Protein AF-A0A969QT88-F1 (afdb_monomer)

Sequence (183 aa):
MINSQFSQPLWLATYNLSPRRVTKFLLSIIALLVLFNLLERGIVHWLNAQNNGKLISVYFNFDEEGNLPSLYSSLALGFSSYLLAIIASLRKTVKGKYARQWKTLSLIFLYLAIDENCGIHELLIPVFKELINAKGLLYFPWVVPAFCLIVVFLIIYRKFILALPRQTKVMFLLSGTIYILVL

Solvent-accessible surface area (backbone atoms only — not comparable to full-atom values): 10341 Å² total; per-residue (Å²): 141,78,86,81,84,84,74,77,77,78,81,64,78,80,73,80,74,51,66,69,57,54,52,52,51,53,49,52,50,51,53,50,52,52,49,50,28,53,49,51,54,49,52,44,52,53,50,28,75,73,62,83,46,85,71,72,78,70,59,50,39,85,91,49,72,64,24,58,60,27,48,49,54,17,50,54,29,37,53,51,15,52,53,31,40,51,53,16,54,56,26,54,76,67,73,38,88,61,26,65,57,34,40,52,48,14,52,51,31,39,50,50,18,48,33,42,43,66,38,54,67,61,70,42,35,66,60,37,41,72,74,61,67,66,77,64,98,49,82,56,52,51,53,60,62,50,50,53,52,51,55,53,47,49,65,72,39,42,70,57,54,68,70,42,58,72,68,60,39,51,54,54,52,51,51,52,51,50,52,64,74,73,103

Radius of gyration: 21.6 Å; Cα contacts (8 Å, |Δi|>4): 112; chains: 1; bounding box: 47×39×82 Å

Foldseek 3Di:
DDDPPPDDPPPPVPPVPDPVVVVVVLVVVVVVLVVVLVVLVVVQVVVCVVPVDPDDSDANPPVDAQHPVLLSQLVVLLVVLVVLVVVLVVCVVVVHPPSVVSNVSSVVSNVVSCCSRPVPLVVCQVVQCVVVVDDPPCPGSSVVVVVVVVVVVCVVCVVVLVPDDPVVSCVVVVVVVVVVVSD

Mean predicted aligned error: 12.4 Å

Structure (mmCIF, N/CA/C/O backbone):
data_AF-A0A969QT88-F1
#
_entry.id   AF-A0A969QT88-F1
#
loop_
_atom_site.group_PDB
_atom_site.id
_atom_site.type_symbol
_atom_site.label_atom_id
_atom_site.label_alt_id
_atom_site.label_comp_id
_atom_site.label_asym_id
_atom_site.label_entity_id
_atom_site.label_seq_id
_atom_site.pdbx_PDB_ins_code
_atom_site.Cartn_x
_atom_site.Cartn_y
_atom_site.Cartn_z
_atom_site.occupancy
_atom_site.B_iso_or_equiv
_atom_site.auth_seq_id
_atom_site.auth_comp_id
_atom_site.auth_asym_id
_atom_site.auth_atom_id
_atom_site.pdbx_PDB_model_num
ATOM 1 N N . MET A 1 1 ? -10.246 -1.115 52.780 1.00 38.56 1 MET A N 1
ATOM 2 C CA . MET A 1 1 ? -9.049 -0.783 51.979 1.00 38.56 1 MET A CA 1
ATOM 3 C C . MET A 1 1 ? -8.982 -1.781 50.830 1.00 38.56 1 MET A C 1
ATOM 5 O O . MET A 1 1 ? -8.654 -2.932 51.072 1.00 38.56 1 MET A O 1
ATOM 9 N N . ILE A 1 2 ? -9.422 -1.401 49.627 1.00 37.22 2 ILE A N 1
ATOM 10 C CA . ILE A 1 2 ? -9.421 -2.275 48.440 1.00 37.22 2 ILE A CA 1
ATOM 11 C C . ILE A 1 2 ? -8.537 -1.592 47.398 1.00 37.22 2 ILE A C 1
ATOM 13 O O . ILE A 1 2 ? -8.836 -0.484 46.960 1.00 37.22 2 ILE A O 1
ATOM 17 N N . ASN A 1 3 ? -7.418 -2.240 47.076 1.00 36.28 3 ASN A N 1
ATOM 18 C CA . ASN A 1 3 ? -6.391 -1.764 46.155 1.00 36.28 3 ASN A CA 1
ATOM 19 C C . ASN A 1 3 ? -6.958 -1.529 44.746 1.00 36.28 3 ASN A C 1
ATOM 21 O O . ASN A 1 3 ? -7.308 -2.468 44.031 1.00 36.28 3 ASN A O 1
ATOM 25 N N . SER A 1 4 ? -6.981 -0.268 44.323 1.00 44.47 4 SER A N 1
ATOM 26 C CA . SER A 1 4 ? -7.290 0.183 42.965 1.00 44.47 4 SER A CA 1
ATOM 27 C C . SER A 1 4 ? -6.087 -0.014 42.029 1.00 44.47 4 SER A C 1
ATOM 29 O O . SER A 1 4 ? -5.437 0.944 41.618 1.00 44.47 4 SER A O 1
ATOM 31 N N . GLN A 1 5 ? -5.764 -1.264 41.690 1.00 44.38 5 GLN A N 1
ATOM 32 C CA . GLN A 1 5 ? -4.623 -1.610 40.821 1.00 44.38 5 GLN A CA 1
ATOM 33 C C . GLN A 1 5 ? -4.879 -1.471 39.302 1.00 44.38 5 GLN A C 1
ATOM 35 O O . GLN A 1 5 ? -4.046 -1.889 38.503 1.00 44.38 5 GLN A O 1
ATOM 40 N N . PHE A 1 6 ? -5.974 -0.844 38.862 1.00 46.88 6 PHE A N 1
ATOM 41 C CA . PHE A 1 6 ? -6.286 -0.688 37.431 1.00 46.88 6 PHE A CA 1
ATOM 42 C C . PHE A 1 6 ? -6.416 0.774 37.002 1.00 46.88 6 PHE A C 1
ATOM 44 O O . PHE A 1 6 ? -7.473 1.219 36.568 1.00 46.88 6 PHE A O 1
ATOM 51 N N . SER A 1 7 ? -5.323 1.524 37.082 1.00 42.44 7 SER A N 1
ATOM 52 C CA . SER A 1 7 ? -5.207 2.809 36.384 1.00 42.44 7 SER A CA 1
ATOM 53 C C . SER A 1 7 ? -3.744 3.150 36.130 1.00 42.44 7 SER A C 1
ATOM 55 O O . SER A 1 7 ? -3.273 4.215 36.509 1.00 42.44 7 SER A O 1
ATOM 57 N N . GLN A 1 8 ? -3.002 2.230 35.511 1.00 45.12 8 GLN A N 1
ATOM 58 C CA . GLN A 1 8 ? -1.756 2.615 34.855 1.00 45.12 8 GLN A CA 1
ATOM 59 C C . GLN A 1 8 ? -2.153 3.316 33.548 1.00 45.12 8 GLN A C 1
ATOM 61 O O . GLN A 1 8 ? -2.696 2.644 32.663 1.00 45.12 8 GLN A O 1
ATOM 66 N N . PRO A 1 9 ? -1.966 4.641 33.398 1.00 43.94 9 PRO A N 1
ATOM 67 C CA . PRO A 1 9 ? -2.075 5.253 32.086 1.00 43.94 9 PRO A CA 1
ATOM 68 C C . PRO A 1 9 ? -1.000 4.590 31.227 1.00 43.94 9 PRO A C 1
ATOM 70 O O . PRO A 1 9 ? 0.185 4.669 31.545 1.00 43.94 9 PRO A O 1
ATOM 73 N N . LEU A 1 10 ? -1.410 3.873 30.178 1.00 48.25 10 LEU A N 1
ATOM 74 C CA . LEU A 1 10 ? -0.481 3.392 29.164 1.00 48.25 10 LEU A CA 1
ATOM 75 C C . LEU A 1 10 ? 0.272 4.628 28.656 1.00 48.25 10 LEU A C 1
ATOM 77 O O . LEU A 1 10 ? -0.288 5.417 27.897 1.00 48.25 10 LEU A O 1
ATOM 81 N N . TRP A 1 11 ? 1.520 4.802 29.101 1.00 43.53 11 TRP A N 1
ATOM 82 C CA . TRP A 1 11 ? 2.501 5.748 28.569 1.00 43.53 11 TRP A CA 1
ATOM 83 C C . TRP A 1 11 ? 2.886 5.285 27.159 1.00 43.53 11 TRP A C 1
ATOM 85 O O . TRP A 1 11 ? 4.022 4.936 26.856 1.00 43.53 11 TRP A O 1
ATOM 95 N N . LEU A 1 12 ? 1.902 5.220 26.265 1.00 53.28 12 LEU A N 1
ATOM 96 C CA . LEU A 1 12 ? 2.185 5.267 24.850 1.00 53.28 12 LEU A CA 1
ATOM 97 C C . LEU A 1 12 ? 2.719 6.667 24.644 1.00 53.28 12 LEU A C 1
ATOM 99 O O . LEU A 1 12 ? 1.963 7.629 24.780 1.00 53.28 12 LEU A O 1
ATOM 103 N N . ALA A 1 13 ? 4.021 6.770 24.386 1.00 51.44 13 ALA A N 1
ATOM 104 C CA . ALA A 1 13 ? 4.606 7.982 23.852 1.00 51.44 13 ALA A CA 1
ATOM 105 C C . ALA A 1 13 ? 3.647 8.485 22.769 1.00 51.44 13 ALA A C 1
ATOM 107 O O . ALA A 1 13 ? 3.441 7.822 21.749 1.00 51.44 13 ALA A O 1
ATOM 108 N N . THR A 1 14 ? 2.954 9.590 23.049 1.00 53.34 14 THR A N 1
ATOM 109 C CA . THR A 1 14 ? 2.032 10.212 22.107 1.00 53.34 14 THR A CA 1
ATOM 110 C C . THR A 1 14 ? 2.895 10.823 21.024 1.00 53.34 14 THR A C 1
ATOM 112 O O . THR A 1 14 ? 3.198 12.014 21.041 1.00 53.34 14 THR A O 1
ATOM 115 N N . TYR A 1 15 ? 3.352 9.979 20.100 1.00 57.72 15 TYR A N 1
ATOM 116 C CA . TYR A 1 15 ? 3.967 10.412 18.867 1.00 57.72 15 TYR A CA 1
ATOM 117 C C . TYR A 1 15 ? 2.887 11.182 18.125 1.00 57.72 15 TYR A C 1
ATOM 119 O O . TYR A 1 15 ? 1.969 10.608 17.538 1.00 57.72 15 TYR A O 1
ATOM 127 N N . ASN A 1 16 ? 2.961 12.505 18.225 1.00 58.44 16 ASN A N 1
ATOM 128 C CA . ASN A 1 16 ? 2.043 13.419 17.572 1.00 58.44 16 ASN A CA 1
ATOM 129 C C . ASN A 1 16 ? 2.429 13.478 16.084 1.00 58.44 16 ASN A C 1
ATOM 131 O O . ASN A 1 16 ? 2.998 14.452 15.585 1.00 58.44 16 ASN A O 1
ATOM 135 N N . LEU A 1 17 ? 2.223 12.355 15.391 1.00 63.69 17 LEU A N 1
ATOM 136 C CA . LEU A 1 17 ? 2.490 12.206 13.971 1.00 63.69 17 LEU A CA 1
ATOM 137 C C . LEU A 1 17 ? 1.445 13.028 13.230 1.00 63.69 17 LEU A C 1
ATOM 139 O O . LEU A 1 17 ? 0.313 12.599 13.026 1.00 63.69 17 LEU A O 1
ATOM 143 N N . SER A 1 18 ? 1.825 14.244 12.844 1.00 74.88 18 SER A N 1
ATOM 144 C CA . SER A 1 18 ? 0.987 15.070 11.985 1.00 74.88 18 SER A CA 1
ATOM 145 C C . SER A 1 18 ? 0.811 14.354 10.641 1.00 74.88 18 SER A C 1
ATOM 147 O O . SER A 1 18 ? 1.812 14.178 9.9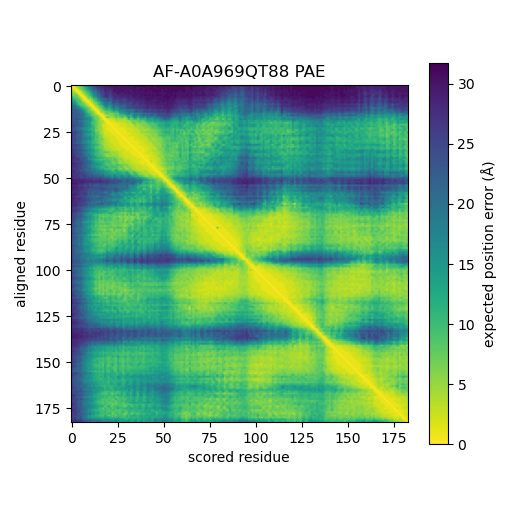35 1.00 74.88 18 SER A O 1
ATOM 149 N N . PRO A 1 19 ? -0.427 14.002 10.233 1.00 70.25 19 PRO A N 1
ATOM 150 C CA . PRO A 1 19 ? -0.672 13.335 8.955 1.00 70.25 19 PRO A CA 1
ATOM 151 C C . PRO A 1 19 ? -0.064 14.117 7.789 1.00 70.25 19 PRO A C 1
ATOM 153 O O . PRO A 1 19 ? 0.561 13.548 6.907 1.00 70.25 19 PRO A O 1
ATOM 156 N N . ARG A 1 20 ? -0.127 15.455 7.858 1.00 71.44 20 ARG A N 1
ATOM 157 C CA . ARG A 1 20 ? 0.442 16.355 6.846 1.00 71.44 20 ARG A CA 1
ATOM 158 C C . ARG A 1 20 ? 1.957 16.213 6.699 1.00 71.44 20 ARG A C 1
ATOM 160 O O . ARG A 1 20 ? 2.454 16.330 5.584 1.00 71.44 20 ARG A O 1
ATOM 167 N N . ARG A 1 21 ? 2.698 15.993 7.792 1.00 72.62 21 ARG A N 1
ATOM 168 C CA . ARG A 1 21 ? 4.161 15.816 7.731 1.00 72.62 21 ARG A CA 1
ATOM 169 C C . ARG A 1 21 ? 4.524 14.462 7.136 1.00 72.62 21 ARG A C 1
ATOM 171 O O . ARG A 1 21 ? 5.390 14.417 6.274 1.00 72.62 21 ARG A O 1
ATOM 178 N N . VAL A 1 22 ? 3.825 13.401 7.544 1.00 74.38 22 VAL A N 1
ATOM 179 C CA . VAL A 1 22 ? 4.036 12.048 7.004 1.00 74.38 22 VAL A CA 1
ATOM 180 C C . VAL A 1 22 ? 3.719 12.016 5.510 1.00 74.38 22 VAL A C 1
ATOM 182 O O . VAL A 1 22 ? 4.544 11.558 4.730 1.00 74.38 22 VAL A O 1
ATOM 185 N N . THR A 1 23 ? 2.589 12.588 5.082 1.00 74.75 23 THR A N 1
ATOM 186 C CA . THR A 1 23 ? 2.240 12.667 3.656 1.00 74.75 23 THR A CA 1
ATOM 187 C C . THR A 1 23 ? 3.251 13.493 2.863 1.00 74.75 23 THR A C 1
ATOM 189 O O . THR A 1 23 ? 3.652 13.062 1.792 1.00 74.75 23 THR A O 1
ATOM 192 N N . LYS A 1 24 ? 3.713 14.647 3.371 1.00 71.75 24 LYS A N 1
ATOM 193 C CA . LYS A 1 24 ? 4.751 15.442 2.686 1.00 71.75 24 LYS A CA 1
ATOM 194 C C . LYS A 1 24 ? 6.074 14.690 2.564 1.00 71.75 24 LYS A C 1
ATOM 196 O O . LYS A 1 24 ? 6.705 14.762 1.519 1.00 71.75 24 LYS A O 1
ATOM 201 N N . PHE A 1 25 ? 6.475 13.977 3.612 1.00 74.75 25 PHE A N 1
ATOM 202 C CA . PHE A 1 25 ? 7.677 13.152 3.596 1.00 74.75 25 PHE A CA 1
ATOM 203 C C . PHE A 1 25 ? 7.557 12.022 2.565 1.00 74.75 25 PHE A C 1
ATOM 205 O O . PHE A 1 25 ? 8.409 11.905 1.689 1.00 74.75 25 PHE A O 1
ATOM 212 N N . LEU A 1 26 ? 6.453 11.269 2.584 1.00 75.69 26 LEU A N 1
ATOM 213 C CA . LEU A 1 26 ? 6.186 10.228 1.590 1.00 75.69 26 LEU A CA 1
ATOM 214 C C . LEU A 1 26 ? 6.168 10.800 0.164 1.00 75.69 26 LEU A C 1
ATOM 216 O O . LEU A 1 26 ? 6.858 10.275 -0.701 1.00 75.69 26 LEU A O 1
ATOM 220 N N . LEU A 1 27 ? 5.480 11.924 -0.063 1.00 77.75 27 LEU A N 1
ATOM 221 C CA . LEU A 1 27 ? 5.452 12.602 -1.363 1.00 77.75 27 LEU A CA 1
ATOM 222 C C . LEU A 1 27 ? 6.834 13.087 -1.814 1.00 77.75 27 LEU A C 1
ATOM 224 O O . LEU A 1 27 ? 7.132 13.011 -3.001 1.00 77.75 27 LEU A O 1
ATOM 228 N N . SER A 1 28 ? 7.685 13.564 -0.900 1.00 76.19 28 SER A N 1
ATOM 229 C CA . SER A 1 28 ? 9.055 13.952 -1.255 1.00 76.19 28 SER A CA 1
ATOM 230 C C . SER A 1 28 ? 9.892 12.761 -1.710 1.00 76.19 28 SER A C 1
ATOM 232 O O . SER A 1 28 ? 10.663 12.895 -2.656 1.00 76.19 28 SER A O 1
ATOM 234 N N . ILE A 1 29 ? 9.693 11.588 -1.099 1.00 75.94 29 ILE A N 1
ATOM 235 C CA . ILE A 1 29 ? 10.362 10.360 -1.532 1.00 75.94 29 ILE A CA 1
ATOM 236 C C . ILE A 1 29 ? 9.838 9.929 -2.906 1.00 75.94 29 ILE A C 1
ATOM 238 O O . ILE A 1 29 ? 10.646 9.633 -3.777 1.00 75.94 29 ILE A O 1
ATOM 242 N N . ILE A 1 30 ? 8.519 9.973 -3.139 1.00 76.94 30 ILE A N 1
ATOM 243 C CA . ILE A 1 30 ? 7.932 9.678 -4.460 1.00 76.94 30 ILE A CA 1
ATOM 244 C C . ILE A 1 30 ? 8.511 10.611 -5.524 1.00 76.94 30 ILE A C 1
ATOM 246 O O . ILE A 1 30 ? 8.958 10.144 -6.565 1.00 76.94 30 ILE A O 1
ATOM 250 N N . ALA A 1 31 ? 8.555 11.919 -5.262 1.00 77.38 31 ALA A N 1
ATOM 251 C CA . ALA A 1 31 ? 9.120 12.888 -6.198 1.00 77.38 31 ALA A CA 1
ATOM 252 C C . ALA A 1 31 ? 10.592 12.584 -6.516 1.00 77.38 31 ALA A C 1
ATOM 254 O O . ALA A 1 31 ? 10.996 12.651 -7.675 1.00 77.38 31 ALA A O 1
ATOM 255 N N . LEU A 1 32 ? 11.381 12.204 -5.506 1.00 77.19 32 LEU A N 1
ATOM 256 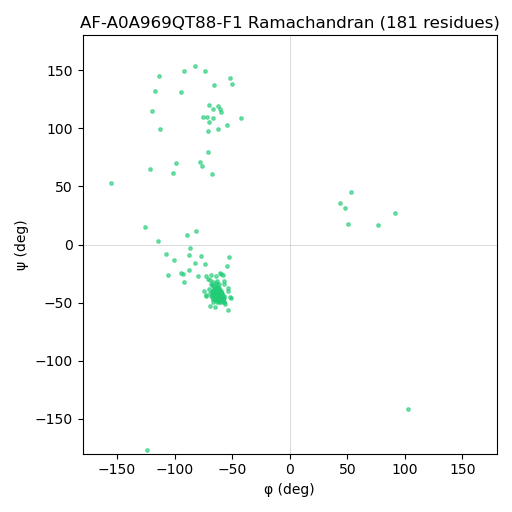C CA . LEU A 1 32 ? 12.777 11.817 -5.688 1.00 77.19 32 LEU A CA 1
ATOM 257 C C . LEU A 1 32 ? 12.915 10.533 -6.522 1.00 77.19 32 LEU A C 1
ATOM 259 O O . LEU A 1 32 ? 13.739 10.487 -7.431 1.00 77.19 32 LEU A O 1
ATOM 263 N N . LEU A 1 33 ? 12.097 9.513 -6.252 1.00 71.12 33 LEU A N 1
ATOM 264 C CA . LEU A 1 33 ? 12.093 8.256 -7.007 1.00 71.12 33 LEU A CA 1
ATOM 265 C C . LEU A 1 33 ? 11.686 8.467 -8.467 1.00 71.12 33 LEU A C 1
ATOM 267 O O . LEU A 1 33 ? 12.323 7.918 -9.361 1.00 71.12 33 LEU A O 1
ATOM 271 N N . VAL A 1 34 ? 10.678 9.308 -8.719 1.00 75.12 34 VAL A N 1
ATOM 272 C CA . VAL A 1 34 ? 10.266 9.686 -10.079 1.00 75.12 34 VAL A CA 1
ATOM 273 C C . VAL A 1 34 ? 11.399 10.415 -10.799 1.00 75.12 34 VAL A C 1
ATOM 275 O O . VAL A 1 34 ? 11.690 10.097 -11.949 1.00 75.12 34 VAL A O 1
ATOM 278 N N . LEU A 1 35 ? 12.089 11.346 -10.131 1.00 77.25 35 LEU A N 1
ATOM 279 C CA . LEU A 1 35 ? 13.256 12.016 -10.711 1.00 77.25 35 LEU A CA 1
ATOM 280 C C . LEU A 1 35 ? 14.365 11.017 -11.061 1.00 77.25 35 LEU A C 1
ATOM 282 O O . LEU A 1 35 ? 14.892 11.075 -12.168 1.00 77.25 35 LEU A O 1
ATOM 286 N N . PHE A 1 36 ? 14.693 10.083 -10.165 1.00 71.62 36 PHE A N 1
ATOM 287 C CA . PHE A 1 36 ? 15.705 9.063 -10.446 1.00 71.62 36 PHE A CA 1
ATOM 288 C C . PHE A 1 36 ? 15.305 8.126 -11.586 1.00 71.62 36 PHE A C 1
ATOM 290 O O . PHE A 1 36 ? 16.147 7.836 -12.431 1.00 71.62 36 PHE A O 1
ATOM 297 N N . ASN A 1 37 ? 14.039 7.716 -11.672 1.00 71.00 37 ASN A N 1
ATOM 298 C CA . ASN A 1 37 ? 13.550 6.935 -12.808 1.00 71.00 37 ASN A CA 1
ATOM 299 C C . ASN A 1 37 ? 13.681 7.700 -14.133 1.00 71.00 37 ASN A C 1
ATOM 301 O O . ASN A 1 37 ? 14.161 7.140 -15.116 1.00 71.00 37 ASN A O 1
ATOM 305 N N . LEU A 1 38 ? 13.296 8.980 -14.164 1.00 73.50 38 LEU A N 1
ATOM 306 C CA . LEU A 1 38 ? 13.419 9.808 -15.366 1.00 73.50 38 LEU A CA 1
ATOM 307 C C . LEU A 1 38 ? 14.886 10.005 -15.770 1.00 73.50 38 LEU A C 1
ATOM 309 O O . LEU A 1 38 ? 15.202 9.963 -16.959 1.00 73.50 38 LEU A O 1
ATOM 313 N N . LEU A 1 39 ? 15.781 10.181 -14.794 1.00 75.88 39 LEU A N 1
ATOM 314 C CA . LEU A 1 39 ? 17.220 10.282 -15.030 1.00 75.88 39 LEU A CA 1
ATOM 315 C C . LEU A 1 39 ? 17.801 8.965 -15.552 1.00 75.88 39 LEU A C 1
ATOM 317 O O . LEU A 1 39 ? 18.518 8.991 -16.549 1.00 75.88 39 LEU A O 1
ATOM 321 N N . GLU A 1 40 ? 17.476 7.823 -14.938 1.00 69.44 40 GLU A N 1
ATOM 322 C CA . GLU A 1 40 ? 17.941 6.513 -15.409 1.00 69.44 40 GLU A CA 1
ATOM 323 C C . GLU A 1 40 ? 17.427 6.240 -16.828 1.00 69.44 40 GLU A C 1
ATOM 325 O O . GLU A 1 40 ? 18.223 5.914 -17.709 1.00 69.44 40 GLU A O 1
ATOM 330 N N . ARG A 1 41 ? 16.130 6.466 -17.096 1.00 69.62 41 ARG A N 1
ATOM 331 C CA . ARG A 1 41 ? 15.549 6.321 -18.443 1.00 69.62 41 ARG A CA 1
ATOM 332 C C . ARG A 1 41 ? 16.221 7.251 -19.454 1.00 69.62 41 ARG A C 1
ATOM 334 O O . ARG A 1 41 ? 16.523 6.814 -20.563 1.00 69.62 41 ARG A O 1
ATOM 341 N N . GLY A 1 42 ? 16.505 8.498 -19.077 1.00 70.44 42 GLY A N 1
ATOM 342 C CA . GLY A 1 42 ? 17.210 9.458 -19.928 1.00 70.44 42 GLY A CA 1
ATOM 343 C C . GLY A 1 42 ? 18.647 9.035 -20.250 1.00 70.44 42 GLY A C 1
ATOM 344 O O . GLY A 1 42 ? 19.055 9.075 -21.411 1.00 70.44 42 GLY A O 1
ATOM 345 N N . ILE A 1 43 ? 19.395 8.575 -19.244 1.00 72.06 43 ILE A N 1
ATOM 346 C CA . ILE A 1 43 ? 20.782 8.108 -19.390 1.00 72.06 43 ILE A CA 1
ATOM 347 C C . ILE A 1 43 ? 20.838 6.832 -20.234 1.00 72.06 43 ILE A C 1
ATOM 349 O O . ILE A 1 43 ? 21.633 6.755 -21.168 1.00 72.06 43 ILE A O 1
ATOM 353 N N . VAL A 1 44 ? 19.977 5.850 -19.954 1.00 69.00 44 VAL A N 1
ATOM 354 C CA . VAL A 1 44 ? 19.907 4.591 -20.712 1.00 69.00 44 VAL A CA 1
ATOM 355 C C . VAL A 1 44 ? 19.514 4.852 -22.166 1.00 69.00 44 VAL A C 1
ATOM 357 O O . VAL A 1 44 ? 20.114 4.273 -23.070 1.00 69.00 44 VAL A O 1
ATOM 360 N N . HIS A 1 45 ? 18.564 5.758 -22.419 1.00 71.12 45 HIS A N 1
ATOM 361 C CA . HIS A 1 45 ? 18.188 6.140 -23.780 1.00 71.12 45 HIS A CA 1
ATOM 362 C C . HIS A 1 45 ? 19.354 6.794 -24.536 1.00 71.12 45 HIS A C 1
ATOM 364 O O . HIS A 1 45 ? 19.636 6.417 -25.673 1.00 71.12 45 HIS A O 1
ATOM 370 N N . TRP A 1 46 ? 20.067 7.722 -23.892 1.00 71.69 46 TRP A N 1
ATOM 371 C CA . TRP A 1 46 ? 21.221 8.398 -24.486 1.00 71.69 46 TRP A CA 1
ATOM 372 C C . TRP A 1 46 ? 22.388 7.435 -24.764 1.00 71.69 46 TRP A C 1
ATOM 374 O O . TRP A 1 46 ? 22.956 7.455 -25.856 1.00 71.69 46 TRP A O 1
ATOM 384 N N . LEU A 1 47 ? 22.699 6.533 -23.827 1.00 67.94 47 LEU A N 1
ATOM 385 C CA . LEU A 1 47 ? 23.747 5.519 -23.991 1.00 67.94 47 LEU A CA 1
ATOM 386 C C . LEU A 1 47 ? 23.395 4.484 -25.071 1.00 67.94 47 LEU A C 1
ATOM 388 O O . LEU A 1 47 ? 24.259 4.120 -25.869 1.00 67.94 47 LEU A O 1
ATOM 392 N N . ASN A 1 48 ? 22.138 4.035 -25.146 1.00 66.88 48 ASN A N 1
ATOM 393 C CA . ASN A 1 48 ? 21.694 3.104 -26.189 1.00 66.88 48 ASN A CA 1
ATOM 394 C C . ASN A 1 48 ? 21.718 3.750 -27.582 1.00 66.88 48 ASN A C 1
ATOM 396 O O . ASN A 1 48 ? 22.092 3.085 -28.548 1.00 66.88 48 ASN A O 1
ATOM 400 N N . ALA A 1 49 ? 21.393 5.045 -27.685 1.00 68.38 49 ALA A N 1
ATOM 401 C CA . ALA A 1 49 ? 21.516 5.801 -28.931 1.00 68.38 49 ALA A CA 1
ATOM 402 C C . ALA A 1 49 ? 22.976 5.935 -29.405 1.00 68.38 49 ALA A C 1
ATOM 404 O O . ALA A 1 49 ? 23.219 6.059 -30.604 1.00 68.38 49 ALA A O 1
ATOM 405 N N . GLN A 1 50 ? 23.942 5.898 -28.482 1.00 68.31 50 GLN A N 1
ATOM 406 C CA . GLN A 1 50 ? 25.360 6.070 -28.793 1.00 68.31 50 GLN A CA 1
ATOM 407 C C . GLN A 1 50 ? 26.094 4.745 -29.072 1.00 68.31 50 GLN A C 1
ATOM 409 O O . GLN A 1 50 ? 27.010 4.731 -29.889 1.00 68.31 50 GLN A O 1
ATOM 414 N N . ASN A 1 51 ? 25.702 3.637 -28.429 1.00 61.09 51 ASN A N 1
ATOM 415 C CA . ASN A 1 51 ? 26.493 2.395 -28.420 1.00 61.09 51 ASN A CA 1
ATOM 416 C C . ASN A 1 51 ? 25.860 1.183 -29.127 1.00 61.09 51 ASN A C 1
ATOM 418 O O . ASN A 1 51 ? 26.438 0.099 -29.059 1.00 61.09 51 ASN A O 1
ATOM 422 N N . ASN A 1 52 ? 24.681 1.298 -29.760 1.00 57.78 52 ASN A N 1
ATOM 423 C CA . ASN A 1 52 ? 23.924 0.144 -30.296 1.00 57.78 52 ASN A CA 1
ATOM 424 C C . ASN A 1 52 ? 23.727 -1.003 -29.270 1.00 57.78 52 ASN A C 1
ATOM 426 O O . ASN A 1 52 ? 23.425 -2.144 -29.628 1.00 57.78 52 ASN A O 1
ATOM 430 N N . GLY A 1 53 ? 23.916 -0.713 -27.981 1.00 56.19 53 GLY A N 1
ATOM 431 C CA . GLY A 1 53 ? 23.742 -1.652 -26.887 1.00 56.19 53 GLY A CA 1
ATOM 432 C C . GLY A 1 53 ? 22.274 -1.741 -26.493 1.00 56.19 53 GLY A C 1
ATOM 433 O O . GLY A 1 53 ? 21.511 -0.796 -26.669 1.00 56.19 53 GLY A O 1
ATOM 434 N N . LYS A 1 54 ? 21.873 -2.885 -25.939 1.00 56.88 54 LYS A N 1
ATOM 435 C CA . LYS A 1 54 ? 20.626 -3.019 -25.178 1.00 56.88 54 LYS A CA 1
ATOM 436 C C . LYS A 1 54 ? 20.963 -2.932 -23.692 1.00 56.88 54 LYS A C 1
ATOM 438 O O . LYS A 1 54 ? 20.930 -3.946 -22.999 1.00 56.88 54 LYS A O 1
ATOM 443 N N . LEU A 1 55 ? 21.342 -1.751 -23.201 1.00 57.53 55 LEU A N 1
ATOM 444 C CA . LEU A 1 55 ? 21.312 -1.523 -21.757 1.00 57.53 55 LEU A CA 1
ATOM 445 C C . LEU A 1 55 ? 19.843 -1.464 -21.345 1.00 57.53 55 LEU A C 1
ATOM 447 O O . LEU A 1 55 ? 19.075 -0.654 -21.867 1.00 57.53 55 LEU A O 1
ATOM 451 N N . ILE A 1 56 ? 19.455 -2.373 -20.460 1.00 58.59 56 ILE A N 1
ATOM 452 C CA . ILE A 1 56 ? 18.120 -2.436 -19.872 1.00 58.59 56 ILE A CA 1
ATOM 453 C C . ILE A 1 56 ? 18.204 -1.676 -18.544 1.00 58.59 56 ILE A C 1
ATOM 455 O O . ILE A 1 56 ? 19.148 -1.871 -17.779 1.00 58.59 56 ILE A O 1
ATOM 459 N N . SER A 1 57 ? 17.265 -0.760 -18.302 1.00 57.41 57 SER A N 1
ATOM 460 C CA . SER A 1 57 ? 17.088 -0.118 -16.992 1.00 57.41 57 SER A CA 1
ATOM 461 C C . SER A 1 57 ? 16.505 -1.177 -16.061 1.00 57.41 57 SER A C 1
ATOM 463 O O . SER A 1 57 ? 15.385 -1.622 -16.276 1.00 57.41 57 SER A O 1
ATOM 465 N N . VAL A 1 58 ? 17.304 -1.635 -15.097 1.00 56.53 58 VAL A N 1
ATOM 466 C CA . VAL A 1 58 ? 16.931 -2.715 -14.162 1.00 56.53 58 VAL A CA 1
ATOM 467 C C . VAL A 1 58 ? 16.619 -2.149 -12.770 1.00 56.53 58 VAL A C 1
ATOM 469 O O . VAL A 1 58 ? 15.838 -2.727 -12.024 1.00 56.53 58 VAL A O 1
ATOM 472 N N . TYR A 1 59 ? 17.189 -0.997 -12.393 1.00 55.09 59 TYR A N 1
ATOM 473 C CA . TYR A 1 59 ? 17.155 -0.540 -10.998 1.00 55.09 59 TYR A CA 1
ATOM 474 C C . TYR A 1 59 ? 16.009 0.423 -10.662 1.00 55.09 59 TYR A C 1
ATOM 476 O O . TYR A 1 59 ? 15.608 0.483 -9.495 1.00 55.09 59 TYR A O 1
ATOM 484 N N . PHE A 1 60 ? 15.459 1.157 -11.636 1.00 55.41 60 PHE A N 1
ATOM 485 C CA . PHE A 1 60 ? 14.311 2.046 -11.413 1.00 55.41 60 PHE A CA 1
ATOM 486 C C . PHE A 1 60 ? 13.125 1.785 -12.341 1.00 55.41 60 PHE A C 1
ATOM 488 O O . PHE A 1 60 ? 12.251 2.645 -12.426 1.00 55.41 60 PHE A O 1
ATOM 495 N N . ASN A 1 61 ? 13.045 0.659 -13.048 1.00 57.69 61 ASN A N 1
ATOM 496 C CA . ASN A 1 61 ? 11.951 0.445 -13.992 1.00 57.69 61 ASN A CA 1
ATOM 497 C C . ASN A 1 61 ? 10.598 0.229 -13.288 1.00 57.69 61 ASN A C 1
ATOM 499 O O . ASN A 1 61 ? 10.332 -0.849 -12.791 1.00 57.69 61 ASN A O 1
ATOM 503 N N . PHE A 1 62 ? 9.703 1.218 -13.300 1.00 56.56 62 PHE A N 1
ATOM 504 C CA . PHE A 1 62 ? 8.366 1.098 -12.691 1.00 56.56 62 PHE A CA 1
ATOM 505 C C . PHE A 1 62 ? 7.532 -0.096 -13.191 1.00 56.56 62 PHE A C 1
ATOM 507 O O . PHE A 1 62 ? 6.581 -0.465 -12.516 1.00 56.56 62 PHE A O 1
ATOM 514 N N . ASP A 1 63 ? 7.882 -0.668 -14.345 1.00 57.09 63 ASP A N 1
ATOM 515 C CA . ASP A 1 63 ? 7.190 -1.808 -14.950 1.00 57.09 63 ASP A CA 1
ATOM 516 C C . ASP A 1 63 ? 7.709 -3.181 -14.459 1.00 57.09 63 ASP A C 1
ATOM 518 O O . ASP A 1 63 ? 7.120 -4.199 -14.805 1.00 57.09 63 ASP A O 1
ATOM 522 N N . GLU A 1 64 ? 8.815 -3.231 -13.703 1.00 56.12 64 GLU A N 1
ATOM 523 C CA . GLU A 1 64 ? 9.373 -4.470 -13.133 1.00 56.12 64 GLU A CA 1
ATOM 524 C C . GLU A 1 64 ? 9.283 -4.467 -11.603 1.00 56.12 64 GLU A C 1
ATOM 526 O O . GLU A 1 64 ? 9.471 -3.435 -10.954 1.00 56.12 64 GLU A O 1
ATOM 531 N N . GLU A 1 65 ? 9.056 -5.639 -11.019 1.00 62.84 65 GLU A N 1
ATOM 532 C CA . GLU A 1 65 ? 9.045 -5.842 -9.573 1.00 62.84 65 GLU A CA 1
ATOM 533 C C . GLU A 1 65 ? 10.432 -6.242 -9.046 1.00 62.84 65 GLU A C 1
ATOM 535 O O . GLU A 1 65 ? 11.235 -6.877 -9.729 1.00 62.84 65 GLU A O 1
ATOM 540 N N . GLY A 1 66 ? 10.739 -5.857 -7.804 1.00 59.47 66 GLY A N 1
ATOM 541 C CA . GLY A 1 66 ? 12.032 -6.138 -7.165 1.00 59.47 66 GLY A CA 1
ATOM 542 C C . GLY A 1 66 ? 13.085 -5.039 -7.349 1.00 59.47 66 GLY A C 1
ATOM 543 O O . GLY A 1 66 ? 14.286 -5.308 -7.295 1.00 59.47 66 GLY A O 1
ATOM 544 N N . ASN A 1 67 ? 12.651 -3.793 -7.535 1.00 69.25 67 ASN A N 1
ATOM 545 C CA . ASN A 1 67 ? 13.517 -2.631 -7.715 1.00 69.25 67 ASN A CA 1
ATOM 546 C C . ASN A 1 67 ? 13.223 -1.516 -6.694 1.00 69.25 67 ASN A C 1
ATOM 548 O O . ASN A 1 67 ? 12.432 -1.682 -5.765 1.00 69.25 67 ASN A O 1
ATOM 552 N N . LEU A 1 68 ? 13.909 -0.373 -6.803 1.00 65.88 68 LEU A N 1
ATOM 553 C CA . LEU A 1 68 ? 13.780 0.706 -5.813 1.00 65.88 68 LEU A CA 1
ATOM 554 C C . LEU A 1 68 ? 12.348 1.279 -5.697 1.00 65.88 68 LEU A C 1
ATOM 556 O O . LEU A 1 68 ? 11.911 1.517 -4.565 1.00 65.88 68 LEU A O 1
ATOM 560 N N . PRO A 1 69 ? 11.602 1.492 -6.802 1.00 68.12 69 PRO A N 1
ATOM 561 C CA . PRO A 1 69 ? 10.176 1.820 -6.751 1.00 68.12 69 PRO A CA 1
ATOM 562 C C . PRO A 1 69 ? 9.310 0.802 -5.994 1.00 68.12 69 PRO A C 1
ATOM 564 O O . PRO A 1 69 ? 8.586 1.205 -5.078 1.00 68.12 69 PRO A O 1
ATOM 567 N N . SER A 1 70 ? 9.410 -0.494 -6.307 1.00 71.69 70 SER A N 1
ATOM 568 C CA . SER A 1 70 ? 8.589 -1.522 -5.647 1.00 71.69 70 SER A CA 1
ATOM 569 C C . SER A 1 70 ? 8.962 -1.683 -4.164 1.00 71.69 70 SER A C 1
ATOM 571 O O . SER A 1 70 ? 8.091 -1.823 -3.300 1.00 71.69 70 SER A O 1
ATOM 573 N N . LEU A 1 71 ? 10.247 -1.521 -3.819 1.00 72.88 71 LEU A N 1
ATOM 574 C CA . LEU A 1 71 ? 10.717 -1.483 -2.430 1.00 72.88 71 LEU A CA 1
ATOM 575 C C . LEU A 1 71 ? 10.085 -0.320 -1.651 1.00 72.88 71 LEU A C 1
ATOM 577 O O . LEU A 1 71 ? 9.697 -0.479 -0.491 1.00 72.88 71 LEU A O 1
ATOM 581 N N . TYR A 1 72 ? 9.958 0.856 -2.268 1.00 76.69 72 TYR A N 1
ATOM 582 C CA . TYR A 1 72 ? 9.292 1.992 -1.636 1.00 76.69 72 TYR A CA 1
ATOM 583 C C . TYR A 1 72 ? 7.805 1.721 -1.389 1.00 76.69 72 TYR A C 1
ATOM 585 O O . TYR A 1 72 ? 7.325 1.953 -0.273 1.00 76.69 72 TYR A O 1
ATOM 593 N N . SER A 1 73 ? 7.088 1.212 -2.395 1.00 77.62 73 SER A N 1
ATOM 594 C CA . SER A 1 73 ? 5.677 0.824 -2.267 1.00 77.62 73 SER A CA 1
ATOM 595 C C . SER A 1 73 ? 5.491 -0.212 -1.155 1.00 77.62 73 SER A C 1
ATOM 597 O O . SER A 1 73 ? 4.654 -0.021 -0.265 1.00 77.62 73 SER A O 1
ATOM 599 N N . SER A 1 74 ? 6.348 -1.236 -1.116 1.00 79.69 74 SER A N 1
ATOM 600 C CA . SER A 1 74 ? 6.373 -2.255 -0.065 1.00 79.69 74 SER A CA 1
ATOM 601 C C . SER A 1 74 ? 6.589 -1.647 1.327 1.00 79.69 74 SER A C 1
ATOM 603 O O . SER A 1 74 ? 5.819 -1.913 2.254 1.00 79.69 74 SER A O 1
ATOM 605 N N . LEU A 1 75 ? 7.569 -0.751 1.489 1.00 78.69 75 LEU A N 1
ATOM 606 C CA . LEU A 1 75 ? 7.825 -0.073 2.764 1.00 78.69 75 LEU A CA 1
ATOM 607 C C . LEU A 1 75 ? 6.657 0.827 3.193 1.00 78.69 75 LEU A C 1
ATOM 609 O O . LEU A 1 75 ? 6.318 0.872 4.380 1.00 78.69 75 LEU A O 1
ATOM 613 N N . ALA A 1 76 ? 6.008 1.521 2.256 1.00 81.69 76 ALA A N 1
ATOM 614 C CA . ALA A 1 76 ? 4.840 2.353 2.538 1.00 81.69 76 ALA A CA 1
ATOM 615 C C . ALA A 1 76 ? 3.629 1.511 2.985 1.00 81.69 76 ALA A C 1
ATOM 617 O O . ALA A 1 76 ? 2.936 1.868 3.952 1.00 81.69 76 ALA A O 1
ATOM 618 N N . LEU A 1 77 ? 3.399 0.366 2.336 1.00 82.56 77 LEU A N 1
ATOM 619 C CA . LEU A 1 77 ? 2.379 -0.611 2.724 1.00 82.56 77 LEU A CA 1
ATOM 620 C C . LEU A 1 77 ? 2.701 -1.251 4.083 1.00 82.56 77 LEU A C 1
ATOM 622 O O . LEU A 1 77 ? 1.820 -1.333 4.943 1.00 82.56 77 LEU A O 1
ATOM 626 N N . GLY A 1 78 ? 3.963 -1.606 4.331 1.00 79.75 78 GLY A N 1
ATOM 627 C CA . GLY A 1 78 ? 4.444 -2.136 5.608 1.00 79.75 78 GLY A CA 1
ATOM 628 C C . GLY A 1 78 ? 4.281 -1.138 6.757 1.00 79.75 78 GLY A C 1
ATOM 629 O O . GLY A 1 78 ? 3.769 -1.487 7.825 1.00 79.75 78 GLY A O 1
ATOM 630 N N . PHE A 1 79 ? 4.610 0.136 6.532 1.00 79.81 79 PHE A N 1
ATOM 631 C CA . PHE A 1 79 ? 4.379 1.200 7.511 1.00 79.81 79 PHE A CA 1
ATOM 632 C C . PHE A 1 79 ? 2.882 1.400 7.792 1.00 79.81 79 PHE A C 1
ATOM 634 O O . PHE A 1 79 ? 2.468 1.531 8.948 1.00 79.81 79 PHE A O 1
ATOM 641 N N . SER A 1 80 ? 2.047 1.348 6.752 1.00 82.88 80 SER A N 1
ATOM 642 C CA . SER 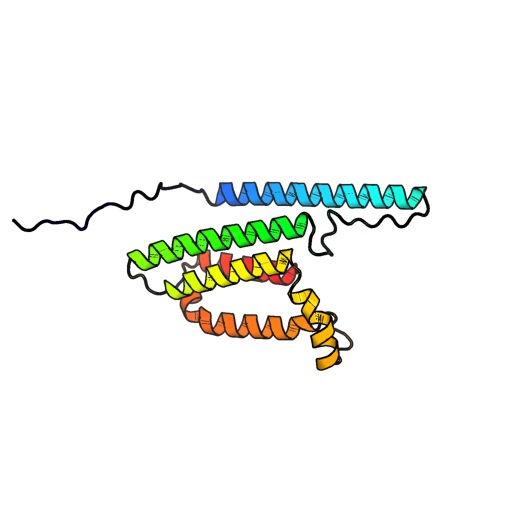A 1 80 ? 0.588 1.390 6.897 1.00 82.88 80 SER A CA 1
ATOM 643 C C . SER A 1 80 ? 0.068 0.194 7.703 1.00 82.88 80 SER A C 1
ATOM 645 O O . SER A 1 80 ? -0.748 0.372 8.612 1.00 82.88 80 SER A O 1
ATOM 647 N N . SER A 1 81 ? 0.586 -1.013 7.450 1.00 83.12 81 SER A N 1
ATOM 648 C CA . SER A 1 81 ? 0.278 -2.217 8.229 1.00 83.12 81 SER A CA 1
ATOM 649 C C . SER A 1 81 ? 0.647 -2.058 9.706 1.00 83.12 81 SER A C 1
ATOM 651 O O . SER A 1 81 ? -0.158 -2.398 10.581 1.00 83.12 81 SER A O 1
ATOM 653 N N . TYR A 1 82 ? 1.820 -1.493 9.994 1.00 79.69 82 TYR A N 1
ATOM 654 C CA . TYR A 1 82 ? 2.279 -1.228 11.355 1.00 79.69 82 TYR A CA 1
ATOM 655 C C . TYR A 1 82 ? 1.356 -0.247 12.092 1.00 79.69 82 TYR A C 1
ATOM 657 O O . TYR A 1 82 ? 0.919 -0.519 13.215 1.00 79.69 82 TYR A O 1
ATOM 665 N N . LEU A 1 83 ? 0.966 0.856 11.445 1.00 80.75 83 LEU A N 1
ATOM 666 C CA . LEU A 1 83 ? 0.001 1.802 12.015 1.00 80.75 83 LEU A CA 1
ATOM 667 C C . LEU A 1 83 ? -1.353 1.135 12.294 1.00 80.75 83 LEU A C 1
ATOM 669 O O . LEU A 1 83 ? -1.930 1.321 13.368 1.00 80.75 83 LEU A O 1
ATOM 673 N N . LEU A 1 84 ? -1.848 0.312 11.366 1.00 82.50 84 LEU A N 1
ATOM 674 C CA . LEU A 1 84 ? -3.084 -0.452 11.555 1.00 82.50 84 LEU A CA 1
ATOM 675 C C . LEU A 1 84 ? -2.978 -1.441 12.728 1.00 82.50 84 LEU A C 1
ATOM 677 O O . LEU A 1 84 ? -3.944 -1.588 13.481 1.00 82.50 84 LEU A O 1
ATOM 681 N N . ALA A 1 85 ? -1.818 -2.072 12.932 1.00 79.94 85 ALA A N 1
ATOM 682 C CA . ALA A 1 85 ? -1.564 -2.966 14.063 1.00 79.94 85 ALA A CA 1
ATOM 683 C C . ALA A 1 85 ? -1.591 -2.222 15.409 1.00 79.94 85 ALA A C 1
ATOM 685 O O . ALA A 1 85 ? -2.172 -2.720 16.383 1.00 79.94 85 ALA A O 1
ATOM 686 N N . ILE A 1 86 ? -1.031 -1.007 15.464 1.00 79.12 86 ILE A N 1
ATOM 687 C CA . ILE A 1 86 ? -1.124 -0.134 16.644 1.00 79.12 86 ILE A CA 1
ATOM 688 C C . ILE A 1 86 ? -2.590 0.212 16.924 1.00 79.12 86 ILE A C 1
ATOM 690 O O . ILE A 1 86 ? -3.061 0.029 18.050 1.00 79.12 86 ILE A O 1
ATOM 694 N N . ILE A 1 87 ? -3.347 0.640 15.905 1.00 78.31 87 ILE A N 1
ATOM 695 C CA . ILE A 1 87 ? -4.776 0.968 16.050 1.00 78.31 87 ILE A CA 1
ATOM 696 C C . ILE A 1 87 ? -5.570 -0.256 16.529 1.00 78.31 87 ILE A C 1
ATOM 698 O O . ILE A 1 87 ? -6.421 -0.132 17.414 1.00 78.31 87 ILE A O 1
ATOM 702 N N . ALA A 1 88 ? -5.286 -1.446 15.992 1.00 78.19 88 ALA A N 1
ATOM 703 C CA . ALA A 1 88 ? -5.923 -2.691 16.413 1.00 78.19 88 ALA A CA 1
ATOM 704 C C . ALA A 1 88 ? -5.642 -3.006 17.891 1.00 78.19 88 ALA A C 1
ATOM 706 O O . ALA A 1 88 ? -6.557 -3.381 18.631 1.00 78.19 88 ALA A O 1
ATOM 707 N N . SER A 1 89 ? -4.396 -2.810 18.328 1.00 74.81 89 SER A N 1
ATOM 708 C CA . SER A 1 89 ? -3.959 -3.046 19.709 1.00 74.81 89 SER A CA 1
ATOM 709 C C . SER A 1 89 ? -4.625 -2.070 20.682 1.00 74.81 89 SER A C 1
ATOM 711 O O . SER A 1 89 ? -5.162 -2.491 21.706 1.00 74.81 89 SER A O 1
ATOM 713 N N . LEU A 1 90 ? -4.718 -0.793 20.303 1.00 75.25 90 LEU A N 1
ATOM 714 C CA . LEU A 1 90 ? -5.443 0.244 21.044 1.00 75.25 90 LEU A CA 1
ATOM 715 C C . LEU A 1 90 ? -6.954 -0.009 21.108 1.00 75.25 90 LEU A C 1
ATOM 717 O O . LEU A 1 90 ? -7.600 0.195 22.132 1.00 75.25 90 LEU A O 1
ATOM 721 N N . ARG A 1 91 ? -7.567 -0.477 20.018 1.00 72.81 91 ARG A N 1
ATOM 722 C CA . ARG A 1 91 ? -9.003 -0.798 20.012 1.00 72.81 91 ARG A CA 1
ATOM 723 C C . ARG A 1 91 ? -9.319 -2.045 20.834 1.00 72.81 91 ARG A C 1
ATOM 725 O O . ARG A 1 91 ? -10.415 -2.125 21.393 1.00 72.81 91 ARG A O 1
ATOM 732 N N . LYS A 1 92 ? -8.377 -2.989 20.937 1.00 67.25 92 LYS A N 1
ATOM 733 C CA . LYS A 1 92 ? -8.506 -4.193 21.770 1.00 67.25 92 LYS A CA 1
ATOM 734 C C . LYS A 1 92 ? -8.536 -3.847 23.262 1.00 67.25 92 LYS A C 1
ATOM 736 O O . LYS A 1 92 ? -9.348 -4.427 23.979 1.00 67.25 92 LYS A O 1
ATOM 741 N N . THR A 1 93 ? -7.724 -2.890 23.715 1.00 60.19 93 THR A N 1
ATOM 742 C CA . THR A 1 93 ? -7.704 -2.462 25.128 1.00 60.19 93 THR A CA 1
ATOM 743 C C . THR A 1 93 ? -8.978 -1.717 25.538 1.00 60.19 93 THR A C 1
ATOM 745 O O . THR A 1 93 ? -9.434 -1.868 26.665 1.00 60.19 93 THR A O 1
ATOM 748 N N . VAL A 1 94 ? -9.627 -1.006 24.608 1.00 64.00 94 VAL A N 1
ATOM 749 C CA . VAL A 1 94 ? -10.866 -0.237 24.861 1.00 64.00 94 VAL A CA 1
ATOM 750 C C . VAL A 1 94 ? -12.152 -1.074 24.649 1.00 64.00 94 VAL A C 1
ATOM 752 O O . VAL A 1 94 ? -13.253 -0.532 24.650 1.00 64.00 94 VAL A O 1
ATOM 755 N N . LYS A 1 95 ? -12.060 -2.403 24.431 1.00 59.88 95 LYS A N 1
ATOM 756 C CA . LYS A 1 95 ? -13.196 -3.265 23.999 1.00 59.88 95 LYS A CA 1
ATOM 757 C C . LYS A 1 95 ? -13.979 -2.666 22.813 1.00 59.88 95 LYS A C 1
ATOM 759 O O . LYS A 1 95 ? -15.191 -2.840 22.680 1.00 59.88 95 LYS A O 1
ATOM 764 N N . GLY A 1 96 ? -13.288 -1.930 21.943 1.00 60.12 96 GLY A N 1
ATOM 765 C CA . GLY A 1 96 ? -13.912 -1.222 20.836 1.00 60.12 96 GLY A CA 1
ATOM 766 C C . GLY A 1 96 ? -14.505 -2.196 19.821 1.00 60.12 96 GLY A C 1
ATOM 767 O O . GLY A 1 96 ? -13.860 -3.178 19.438 1.00 60.12 96 GLY A O 1
ATOM 768 N N . LYS A 1 97 ? -15.719 -1.902 19.332 1.00 66.69 97 LYS A N 1
ATOM 769 C CA . LYS A 1 97 ? -16.274 -2.588 18.156 1.00 66.69 97 LYS A CA 1
ATOM 770 C C . LYS A 1 97 ? -15.236 -2.563 17.024 1.00 66.69 97 LYS A C 1
ATOM 772 O O . LYS A 1 97 ? -14.590 -1.546 16.778 1.00 66.69 97 LYS A O 1
ATOM 777 N N . TYR A 1 98 ? -15.109 -3.695 16.340 1.00 71.56 98 TYR A N 1
ATOM 778 C CA . TYR A 1 98 ? -14.271 -3.903 15.159 1.00 71.56 98 TYR A CA 1
ATOM 779 C C . TYR A 1 98 ? -12.745 -4.064 15.342 1.00 71.56 98 TYR A C 1
ATOM 781 O O . TYR A 1 98 ? -12.000 -3.972 14.368 1.00 71.56 98 TYR A O 1
ATOM 789 N N . ALA A 1 99 ? -12.242 -4.356 16.549 1.00 73.88 99 ALA A N 1
ATOM 790 C CA . ALA A 1 99 ? -10.803 -4.595 16.764 1.00 73.88 99 ALA A CA 1
ATOM 791 C C . ALA A 1 99 ? -10.222 -5.734 15.891 1.00 73.88 99 ALA A C 1
ATOM 793 O O . ALA A 1 99 ? -9.080 -5.656 15.439 1.00 73.88 99 ALA A O 1
ATOM 794 N N . ARG A 1 100 ? -11.018 -6.778 15.606 1.00 78.94 100 ARG A N 1
ATOM 795 C CA . ARG A 1 100 ? -10.607 -7.894 14.736 1.00 78.94 100 ARG A CA 1
ATOM 796 C C . ARG A 1 100 ? -10.423 -7.440 13.282 1.00 78.94 100 ARG A C 1
ATOM 798 O O . ARG A 1 100 ? -9.458 -7.846 12.654 1.00 78.94 100 ARG A O 1
ATOM 805 N N . GLN A 1 101 ? -11.284 -6.553 12.787 1.00 81.75 101 GLN A N 1
ATOM 806 C CA . GLN A 1 101 ? -11.226 -6.007 11.430 1.00 81.75 101 GLN A CA 1
ATOM 807 C C . GLN A 1 101 ? -9.970 -5.157 11.218 1.00 81.75 101 GLN A C 1
ATOM 809 O O . GLN A 1 101 ? -9.330 -5.303 10.182 1.00 81.75 101 GLN A O 1
ATOM 814 N N . TRP A 1 102 ? -9.576 -4.342 12.207 1.00 80.19 102 TRP A N 1
ATOM 815 C CA . TRP A 1 102 ? -8.308 -3.599 12.174 1.00 80.19 102 TRP A CA 1
ATOM 816 C C . TRP A 1 102 ? -7.092 -4.534 12.129 1.00 80.19 102 TRP A C 1
ATOM 818 O O . TRP A 1 102 ? -6.176 -4.305 11.345 1.00 80.19 102 TRP A O 1
ATOM 828 N N . LYS A 1 103 ? -7.104 -5.622 12.916 1.00 81.94 103 LYS A N 1
ATOM 829 C CA . LYS A 1 103 ? -6.029 -6.629 12.889 1.00 81.94 103 LYS A CA 1
ATOM 830 C C . LYS A 1 103 ? -5.942 -7.325 11.529 1.00 81.94 103 LYS A C 1
ATOM 832 O O . LYS A 1 103 ? -4.858 -7.442 10.973 1.00 81.94 103 LYS A O 1
ATOM 837 N N . THR A 1 104 ? -7.072 -7.780 10.992 1.00 83.88 104 THR A N 1
ATOM 838 C CA . THR A 1 104 ? -7.104 -8.427 9.676 1.00 83.88 104 THR A CA 1
ATOM 839 C C . THR A 1 104 ? -6.679 -7.455 8.570 1.00 83.88 104 THR A C 1
ATOM 841 O O . THR A 1 104 ? -5.964 -7.862 7.666 1.00 83.88 104 THR A O 1
ATOM 844 N N . LEU A 1 105 ? -7.009 -6.161 8.674 1.00 83.62 105 LEU A N 1
ATOM 845 C CA . LEU A 1 105 ? -6.564 -5.154 7.706 1.00 83.62 105 LEU A CA 1
ATOM 846 C C . LEU A 1 105 ? -5.046 -4.933 7.747 1.00 83.62 105 LEU A C 1
ATOM 848 O O . LEU A 1 105 ? -4.420 -4.832 6.699 1.00 83.62 105 LEU A O 1
ATOM 852 N N . SER A 1 106 ? -4.449 -4.917 8.943 1.00 83.62 106 SER A N 1
ATOM 853 C CA . SER A 1 106 ? -2.988 -4.893 9.095 1.00 83.62 106 SER A CA 1
ATOM 854 C C . SER A 1 106 ? -2.336 -6.097 8.405 1.00 83.62 106 SER A C 1
ATOM 856 O O . SER A 1 106 ? -1.390 -5.918 7.643 1.00 83.62 106 SER A O 1
ATOM 858 N N . LEU A 1 107 ? -2.880 -7.305 8.588 1.00 84.88 107 LEU A N 1
ATOM 859 C CA . LEU A 1 107 ? -2.359 -8.505 7.923 1.00 84.88 107 LEU A CA 1
ATOM 860 C C . LEU A 1 107 ? -2.478 -8.433 6.395 1.00 84.88 107 LEU A C 1
ATOM 862 O O . LEU A 1 107 ? -1.549 -8.836 5.708 1.00 84.88 107 LEU A O 1
ATOM 866 N N . ILE A 1 108 ? -3.577 -7.888 5.867 1.00 86.56 108 ILE A N 1
ATOM 867 C CA . ILE A 1 108 ? -3.755 -7.700 4.419 1.00 86.56 108 ILE A CA 1
ATOM 868 C C . ILE A 1 108 ? -2.706 -6.731 3.867 1.00 86.56 108 ILE A C 1
ATOM 870 O O . ILE A 1 108 ? -2.053 -7.048 2.884 1.00 86.56 108 ILE A O 1
ATOM 874 N N . PHE A 1 109 ? -2.490 -5.584 4.517 1.00 82.69 109 PHE A N 1
ATOM 875 C CA . PHE A 1 109 ? -1.462 -4.627 4.086 1.00 82.69 109 PHE A CA 1
ATOM 876 C C . PHE A 1 109 ? -0.045 -5.200 4.190 1.00 82.69 109 PHE A C 1
ATOM 878 O O . PHE A 1 109 ? 0.804 -4.869 3.373 1.00 82.69 109 PHE A O 1
ATOM 885 N N . LEU A 1 110 ? 0.209 -6.069 5.174 1.00 84.19 110 LEU A N 1
ATOM 886 C CA . LEU A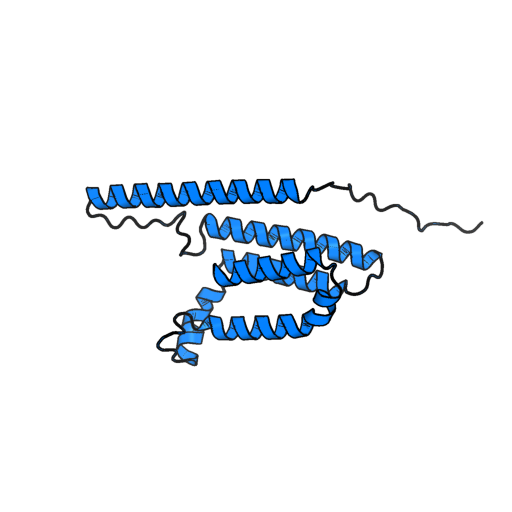 1 110 ? 1.487 -6.769 5.284 1.00 84.19 110 LEU A CA 1
ATOM 887 C C . LEU A 1 110 ? 1.676 -7.766 4.137 1.00 84.19 110 LEU A C 1
ATOM 889 O O . LEU A 1 110 ? 2.752 -7.817 3.557 1.00 84.19 110 LEU A O 1
ATOM 893 N N . TYR A 1 111 ? 0.636 -8.535 3.804 1.00 85.81 111 TYR A N 1
ATOM 894 C CA . TYR A 1 111 ? 0.659 -9.435 2.653 1.00 85.81 111 TYR A CA 1
ATOM 895 C C . TYR A 1 111 ? 0.925 -8.665 1.355 1.00 85.81 111 TYR A C 1
ATOM 897 O O . TYR A 1 111 ? 1.820 -9.049 0.616 1.00 85.81 111 TYR A O 1
ATOM 905 N N . LEU A 1 112 ? 0.221 -7.551 1.126 1.00 83.62 112 LEU A N 1
ATOM 906 C CA . LEU A 1 112 ? 0.433 -6.701 -0.052 1.00 83.62 112 LEU A CA 1
ATOM 907 C C . LEU A 1 112 ? 1.858 -6.133 -0.103 1.00 83.62 112 LEU A C 1
ATOM 909 O O . LEU A 1 112 ? 2.460 -6.100 -1.164 1.00 83.62 112 LEU A O 1
ATOM 913 N N . ALA A 1 113 ? 2.430 -5.741 1.042 1.00 81.94 113 ALA A N 1
ATOM 914 C CA . ALA A 1 113 ? 3.818 -5.287 1.099 1.00 81.94 113 ALA A CA 1
ATOM 915 C C . ALA A 1 113 ? 4.812 -6.384 0.679 1.00 81.94 113 ALA A C 1
ATOM 917 O O . ALA A 1 113 ? 5.818 -6.094 0.037 1.00 81.94 113 ALA A O 1
ATOM 918 N N . ILE A 1 114 ? 4.553 -7.637 1.061 1.00 81.69 114 ILE A N 1
ATOM 919 C CA . ILE A 1 114 ? 5.402 -8.771 0.681 1.00 81.69 114 ILE A CA 1
ATOM 920 C C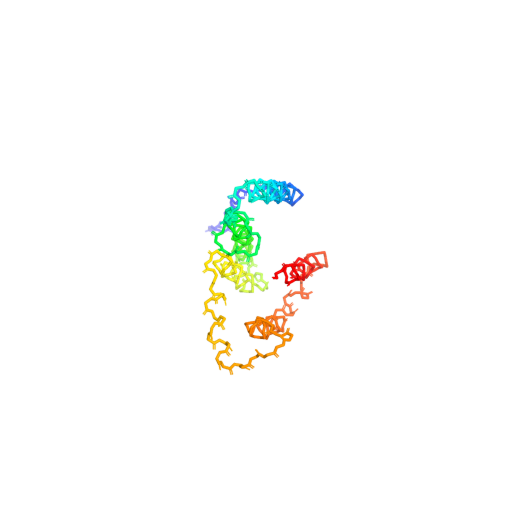 . ILE A 1 114 ? 5.214 -9.097 -0.801 1.00 81.69 114 ILE A C 1
ATOM 922 O O . ILE A 1 114 ? 6.205 -9.299 -1.492 1.00 81.69 114 ILE A O 1
ATOM 926 N N . ASP A 1 115 ? 3.968 -9.128 -1.278 1.00 81.94 115 ASP A N 1
ATOM 927 C CA . ASP A 1 115 ? 3.636 -9.405 -2.676 1.00 81.94 115 ASP A CA 1
ATOM 928 C C . ASP A 1 115 ? 4.328 -8.417 -3.621 1.00 81.94 115 ASP A C 1
ATOM 930 O O . ASP A 1 115 ? 5.062 -8.856 -4.491 1.00 81.94 115 ASP A O 1
ATOM 934 N N . GLU A 1 116 ? 4.236 -7.114 -3.352 1.00 80.75 116 GLU A N 1
ATOM 935 C CA . GLU A 1 116 ? 4.889 -6.046 -4.131 1.00 80.75 116 GLU A CA 1
ATOM 936 C C . GLU A 1 116 ? 6.423 -6.194 -4.229 1.00 80.75 116 GLU A C 1
ATOM 938 O O . GLU A 1 116 ? 7.056 -5.767 -5.191 1.00 80.75 116 GLU A O 1
ATOM 943 N N . ASN A 1 117 ? 7.062 -6.764 -3.204 1.00 75.06 117 ASN A N 1
ATOM 944 C CA . ASN A 1 117 ? 8.517 -6.921 -3.188 1.00 75.06 117 ASN A CA 1
ATOM 945 C C . ASN A 1 117 ? 8.982 -8.274 -3.744 1.00 75.06 117 ASN A C 1
ATOM 947 O O . ASN A 1 117 ? 10.132 -8.403 -4.156 1.00 75.06 117 ASN A O 1
ATOM 951 N N . CYS A 1 118 ? 8.130 -9.296 -3.686 1.00 76.06 118 CYS A N 1
ATOM 952 C CA . CYS A 1 118 ? 8.466 -10.663 -4.080 1.00 76.06 118 CYS A CA 1
ATOM 953 C C . CYS A 1 118 ? 7.812 -11.104 -5.394 1.00 76.06 118 CYS A C 1
ATOM 955 O O . CYS A 1 118 ? 8.121 -12.201 -5.854 1.00 76.06 118 CYS A O 1
ATOM 957 N N . GLY A 1 119 ? 6.898 -10.310 -5.944 1.00 75.31 119 GLY A N 1
ATOM 958 C CA . GLY A 1 119 ? 6.116 -10.626 -7.132 1.00 75.31 119 GLY A CA 1
ATOM 959 C C . GLY A 1 119 ? 5.386 -11.949 -7.062 1.00 75.31 119 GLY A C 1
ATOM 9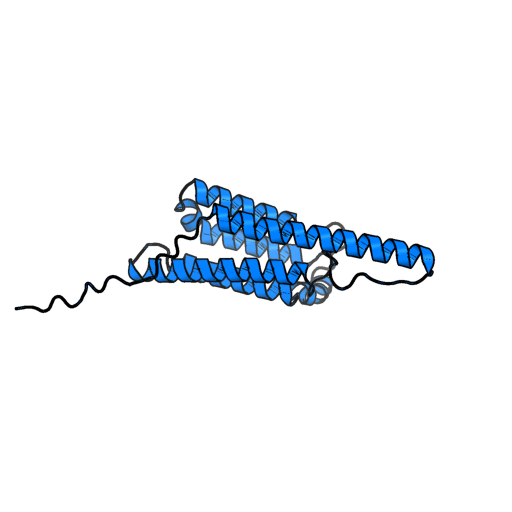60 O O . GLY A 1 119 ? 5.414 -12.761 -7.989 1.00 75.31 119 GLY A O 1
ATOM 961 N N . ILE A 1 120 ? 4.732 -12.217 -5.929 1.00 78.44 120 ILE A N 1
ATOM 962 C CA . ILE A 1 120 ? 4.048 -13.501 -5.740 1.00 78.44 120 ILE A CA 1
ATOM 963 C C . ILE A 1 120 ? 2.916 -13.633 -6.762 1.00 78.44 120 ILE A C 1
ATOM 965 O O . ILE A 1 120 ? 2.705 -14.721 -7.304 1.00 78.44 120 ILE A O 1
ATOM 969 N N . HIS A 1 121 ? 2.211 -12.547 -7.076 1.00 79.38 121 HIS A N 1
ATOM 970 C CA . HIS A 1 121 ? 1.179 -12.572 -8.107 1.00 79.38 121 HIS A CA 1
ATOM 971 C C . HIS A 1 121 ? 1.737 -12.763 -9.530 1.00 79.38 121 HIS A C 1
ATOM 973 O O . HIS A 1 121 ? 1.047 -13.372 -10.354 1.00 79.38 121 HIS A O 1
ATOM 979 N N . GLU A 1 122 ? 2.982 -12.367 -9.814 1.00 75.69 122 GLU A N 1
ATOM 980 C CA . GLU A 1 122 ? 3.640 -12.673 -11.091 1.00 75.69 122 GLU A CA 1
ATOM 981 C C . GLU A 1 122 ? 3.893 -14.176 -11.258 1.00 75.69 122 GLU A C 1
ATOM 983 O O . GLU A 1 122 ? 3.643 -14.740 -12.327 1.00 75.69 122 GLU A O 1
ATOM 988 N N . LEU A 1 123 ? 4.278 -14.872 -10.180 1.00 77.81 123 LEU A N 1
ATOM 989 C CA . LEU A 1 123 ? 4.446 -16.335 -10.182 1.00 77.81 123 LEU A CA 1
ATOM 990 C C . LEU A 1 123 ? 3.141 -17.079 -10.509 1.00 77.81 123 LEU A C 1
ATOM 992 O O . LEU A 1 123 ? 3.165 -18.210 -11.002 1.00 77.81 123 LEU A O 1
ATOM 996 N N . LEU A 1 124 ? 1.992 -16.450 -10.254 1.00 76.19 124 LEU A N 1
ATOM 997 C CA . LEU A 1 124 ? 0.675 -17.011 -10.549 1.00 76.19 124 LEU A CA 1
ATOM 998 C C . LEU A 1 124 ? 0.251 -16.805 -12.012 1.00 76.19 124 LEU A C 1
ATOM 1000 O O . LEU A 1 124 ? -0.654 -17.503 -12.479 1.00 76.19 124 LEU A O 1
ATOM 1004 N N . ILE A 1 125 ? 0.903 -15.904 -12.756 1.00 75.44 125 ILE A N 1
ATOM 1005 C CA . ILE A 1 125 ? 0.615 -15.649 -14.176 1.00 75.44 125 ILE A CA 1
ATOM 1006 C C . ILE A 1 125 ? 0.652 -16.933 -15.014 1.00 75.44 125 ILE A C 1
ATOM 1008 O O . ILE A 1 125 ? -0.359 -17.212 -15.663 1.00 75.44 125 ILE A O 1
ATOM 1012 N N . PRO A 1 126 ? 1.741 -17.733 -15.038 1.00 73.62 126 PRO A N 1
ATOM 1013 C CA . PRO A 1 126 ? 1.794 -18.937 -15.868 1.00 73.62 126 PRO A CA 1
ATOM 1014 C C . PRO A 1 126 ? 0.711 -19.954 -15.485 1.00 73.62 126 PRO A C 1
ATOM 1016 O O . PRO A 1 126 ? 0.057 -20.502 -16.370 1.00 73.62 126 PRO A O 1
ATOM 1019 N N . VAL A 1 127 ? 0.443 -20.122 -14.185 1.00 76.88 127 VAL A N 1
ATOM 1020 C CA . VAL A 1 127 ? -0.584 -21.043 -13.670 1.00 76.88 127 VAL A CA 1
ATOM 1021 C C . VAL A 1 127 ? -1.975 -20.647 -14.173 1.00 76.88 127 VAL A C 1
ATOM 1023 O O . VAL A 1 127 ? -2.708 -21.467 -14.728 1.00 76.88 127 VAL A O 1
ATOM 1026 N N . PHE A 1 128 ? -2.346 -19.371 -14.040 1.00 71.62 128 PHE A N 1
ATOM 1027 C CA . PHE A 1 128 ? -3.651 -18.893 -14.504 1.00 71.62 128 PHE A CA 1
ATOM 1028 C C . PHE A 1 128 ? -3.753 -18.810 -16.028 1.00 71.62 128 PHE A C 1
ATOM 1030 O O . PHE A 1 128 ? -4.850 -18.950 -16.573 1.00 71.62 128 PHE A O 1
ATOM 1037 N N . LYS A 1 129 ? -2.634 -18.618 -16.729 1.00 71.38 129 LYS A N 1
ATOM 1038 C CA . LYS A 1 129 ? -2.595 -18.607 -18.194 1.00 71.38 129 LYS A CA 1
ATOM 1039 C C . LYS A 1 129 ? -2.963 -19.973 -18.777 1.00 71.38 129 LYS A C 1
ATOM 1041 O O . LYS A 1 129 ? -3.720 -20.016 -19.746 1.00 71.38 129 LYS A O 1
ATOM 1046 N N . GLU A 1 130 ? -2.506 -21.062 -18.158 1.00 71.31 130 GLU A N 1
ATOM 1047 C CA . GLU A 1 130 ? -2.882 -22.431 -18.545 1.00 71.31 130 GLU A CA 1
ATOM 1048 C C . GLU A 1 130 ? -4.347 -22.760 -18.215 1.00 71.31 130 GLU A C 1
ATOM 1050 O O . GLU A 1 130 ? -5.030 -23.398 -19.013 1.00 71.31 130 GLU A O 1
ATOM 1055 N N . LEU A 1 131 ? -4.858 -22.278 -17.077 1.00 69.19 131 LEU A N 1
ATOM 1056 C CA . LEU A 1 131 ? -6.233 -22.537 -16.626 1.00 69.19 131 LEU A CA 1
ATOM 1057 C C . LEU A 1 131 ? -7.302 -21.749 -17.395 1.00 69.19 131 LEU A C 1
ATOM 1059 O O . LEU A 1 131 ? -8.385 -22.272 -17.650 1.00 69.19 131 LEU A O 1
ATOM 1063 N N . ILE A 1 132 ? -7.035 -20.481 -17.722 1.00 68.94 132 ILE A N 1
ATOM 1064 C CA . ILE A 1 132 ? -8.063 -19.550 -18.220 1.00 68.94 132 ILE A CA 1
ATOM 1065 C C . ILE A 1 132 ? -8.001 -19.403 -19.752 1.00 68.94 132 ILE A C 1
ATOM 1067 O O . ILE A 1 132 ? -8.951 -18.906 -20.352 1.00 68.94 132 ILE A O 1
ATOM 1071 N N . ASN A 1 133 ? -6.928 -19.865 -20.415 1.00 64.12 133 ASN A N 1
ATOM 1072 C CA . ASN A 1 133 ? -6.707 -19.717 -21.865 1.00 64.12 133 ASN A CA 1
ATOM 1073 C C . ASN A 1 133 ? -7.059 -18.294 -22.362 1.00 64.12 133 ASN A C 1
ATOM 1075 O O . ASN A 1 133 ? -7.632 -18.100 -23.439 1.00 64.12 133 ASN A O 1
ATOM 1079 N N . ALA A 1 134 ? -6.784 -17.295 -21.513 1.00 57.75 134 ALA A N 1
ATOM 1080 C CA . ALA A 1 134 ? -7.197 -15.917 -21.713 1.00 57.75 134 ALA A CA 1
ATOM 1081 C C . ALA A 1 134 ? -6.467 -15.347 -22.934 1.00 57.75 134 ALA A C 1
ATOM 1083 O O . ALA A 1 134 ? -5.241 -15.233 -22.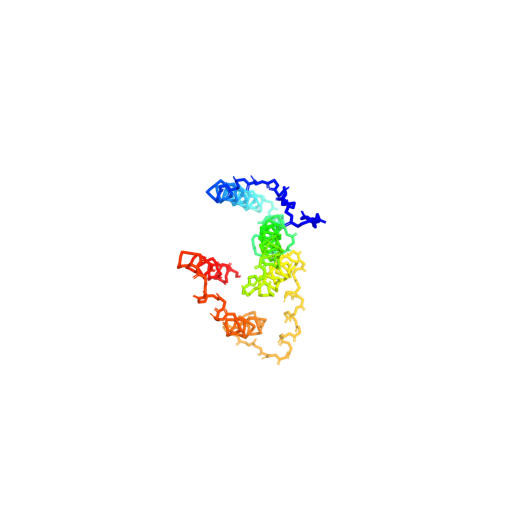946 1.00 57.75 134 ALA A O 1
ATOM 1084 N N . LYS A 1 135 ? -7.226 -14.989 -23.972 1.00 54.31 135 LYS A N 1
ATOM 1085 C CA . LYS A 1 135 ? -6.744 -14.242 -25.141 1.00 54.31 135 LYS A CA 1
ATOM 1086 C C . LYS A 1 135 ? -7.479 -12.899 -25.195 1.00 54.31 135 LYS A C 1
ATOM 1088 O O . LYS A 1 135 ? -8.702 -12.875 -25.090 1.00 54.31 135 LYS A O 1
ATOM 1093 N N . GLY A 1 136 ? -6.756 -11.791 -25.380 1.00 59.28 136 GLY A N 1
ATOM 1094 C CA . GLY A 1 136 ? -7.335 -10.443 -25.529 1.00 59.28 136 GLY A CA 1
ATOM 1095 C C . GLY A 1 136 ? -7.235 -9.560 -24.274 1.00 59.28 136 GLY A C 1
ATOM 1096 O O . GLY A 1 136 ? -6.221 -9.595 -23.589 1.00 59.28 136 GLY A O 1
ATOM 1097 N N . LEU A 1 137 ? -8.278 -8.761 -23.990 1.00 50.31 137 LEU A N 1
ATOM 1098 C CA . LEU A 1 137 ? -8.358 -7.687 -22.966 1.00 50.31 137 LEU A CA 1
ATOM 1099 C C . LEU A 1 137 ? -7.970 -8.068 -21.516 1.00 50.31 137 LEU A C 1
ATOM 1101 O O . LEU A 1 137 ? -7.813 -7.183 -20.683 1.00 50.31 137 LEU A O 1
ATOM 1105 N N . LEU A 1 138 ? -7.792 -9.356 -21.211 1.00 55.03 138 LEU A N 1
ATOM 1106 C CA . LEU A 1 138 ? -7.246 -9.874 -19.951 1.00 55.03 138 LEU A CA 1
ATOM 1107 C C . LEU A 1 138 ? -5.779 -10.279 -20.150 1.00 55.03 138 LEU A C 1
ATOM 1109 O O . LEU A 1 138 ? -5.424 -11.449 -20.014 1.00 55.03 138 LEU A O 1
ATOM 1113 N N . TYR A 1 139 ? -4.931 -9.311 -20.509 1.00 57.69 139 TYR A N 1
ATOM 1114 C CA . TYR A 1 139 ? -3.495 -9.541 -20.726 1.00 57.69 139 TYR A CA 1
ATOM 1115 C C . TYR A 1 139 ? -2.807 -10.121 -19.473 1.00 57.69 139 TYR A C 1
ATOM 1117 O O . TYR A 1 139 ? -1.851 -10.885 -19.583 1.00 57.69 139 TYR A O 1
ATOM 1125 N N . PHE A 1 140 ? -3.375 -9.836 -18.296 1.00 63.62 140 PHE A N 1
ATOM 1126 C CA . PHE A 1 140 ? -2.975 -10.365 -16.998 1.00 63.62 140 PHE A CA 1
ATOM 1127 C C . PHE A 1 140 ? -4.066 -11.294 -16.425 1.00 63.62 140 PHE A C 1
ATOM 1129 O O . PHE A 1 140 ? -5.051 -10.821 -15.853 1.00 63.62 140 PHE A O 1
ATOM 1136 N N . PRO A 1 141 ? -3.918 -12.628 -16.549 1.00 68.94 141 PRO A N 1
ATOM 1137 C CA . PRO A 1 141 ? -4.927 -13.601 -16.109 1.00 68.94 141 PRO A CA 1
ATOM 1138 C C . PRO A 1 141 ? -5.263 -13.536 -14.610 1.00 68.94 141 PRO A C 1
ATOM 1140 O O . PRO A 1 141 ? -6.362 -13.908 -14.200 1.00 68.94 141 PRO A O 1
ATOM 1143 N N . TRP A 1 142 ? -4.332 -13.043 -13.790 1.00 72.38 142 TRP A N 1
ATOM 1144 C CA . TRP A 1 142 ? -4.465 -12.946 -12.336 1.00 72.38 142 TRP A CA 1
ATOM 1145 C C . TRP A 1 142 ? -5.426 -11.829 -11.874 1.00 72.38 142 TRP A C 1
ATOM 1147 O O . TRP A 1 142 ? -5.933 -11.880 -10.749 1.00 72.38 142 TRP A O 1
ATOM 1157 N N . VAL A 1 143 ? -5.756 -10.867 -12.750 1.00 76.00 143 VAL A N 1
ATOM 1158 C CA . VAL A 1 143 ? -6.666 -9.743 -12.450 1.00 76.00 143 VAL A CA 1
ATOM 1159 C C . VAL A 1 143 ? -8.071 -10.231 -12.095 1.00 76.00 143 VAL A C 1
ATOM 1161 O O . VAL A 1 143 ? -8.732 -9.654 -11.232 1.00 76.00 143 VAL A O 1
ATOM 1164 N N . VAL A 1 144 ? -8.532 -11.324 -12.713 1.00 78.12 144 VAL A N 1
ATOM 1165 C CA . VAL A 1 144 ? -9.859 -11.896 -12.436 1.00 78.12 144 VAL A CA 1
ATOM 1166 C C . VAL A 1 144 ? -9.948 -12.415 -10.988 1.00 78.12 144 VAL A C 1
ATOM 1168 O O . VAL A 1 144 ? -10.831 -11.956 -10.255 1.00 78.12 144 VAL A O 1
ATOM 1171 N N . PRO A 1 145 ? -9.033 -13.291 -10.517 1.00 78.62 145 PRO A N 1
ATOM 1172 C CA . PRO A 1 145 ? -8.933 -13.646 -9.101 1.00 78.62 145 PRO A CA 1
ATOM 1173 C C . PRO A 1 145 ? -8.834 -12.439 -8.160 1.00 78.62 145 PRO A C 1
ATOM 1175 O O . PRO A 1 145 ? -9.548 -12.388 -7.153 1.00 78.62 145 PRO A O 1
ATOM 1178 N N . ALA A 1 146 ? -7.992 -11.453 -8.487 1.00 78.94 146 ALA A N 1
ATOM 1179 C CA . ALA A 1 146 ? -7.807 -10.265 -7.657 1.00 78.94 146 ALA A CA 1
ATOM 1180 C C . ALA A 1 146 ? -9.101 -9.445 -7.525 1.00 78.94 146 ALA A C 1
ATOM 1182 O O . ALA A 1 146 ? -9.491 -9.069 -6.417 1.00 78.94 146 ALA A O 1
ATOM 1183 N N . PHE A 1 147 ? -9.830 -9.245 -8.625 1.00 82.44 147 PHE A N 1
ATOM 1184 C CA . PHE A 1 147 ? -11.120 -8.558 -8.617 1.00 82.44 147 PHE A CA 1
ATOM 1185 C C . PHE A 1 147 ? -12.150 -9.286 -7.743 1.00 82.44 147 PHE A C 1
ATOM 1187 O O . PHE A 1 147 ? -12.818 -8.660 -6.913 1.00 82.44 147 PHE A O 1
ATOM 1194 N N . CYS A 1 148 ? -12.245 -10.614 -7.859 1.00 84.25 148 CYS A N 1
ATOM 1195 C CA . CYS A 1 148 ? -13.118 -11.414 -7.000 1.00 84.25 148 CYS A CA 1
ATOM 1196 C C . CYS A 1 148 ? -12.765 -11.249 -5.512 1.00 84.25 148 CYS A C 1
ATOM 1198 O O . CYS A 1 148 ? -13.665 -11.054 -4.687 1.00 84.25 148 CYS A O 1
ATOM 1200 N N . LEU A 1 149 ? -11.474 -11.265 -5.163 1.00 85.25 149 LEU A N 1
ATOM 1201 C CA . LEU A 1 149 ? -11.012 -11.037 -3.790 1.00 85.25 149 LEU A CA 1
ATOM 1202 C C . LEU A 1 149 ? -11.391 -9.642 -3.277 1.00 85.25 149 LEU A C 1
ATOM 1204 O O . LEU A 1 149 ? -11.878 -9.526 -2.150 1.00 85.25 149 LEU A O 1
ATOM 1208 N N . ILE A 1 150 ? -11.246 -8.597 -4.099 1.00 84.38 150 ILE A N 1
ATOM 1209 C CA . ILE A 1 150 ? -11.629 -7.220 -3.745 1.00 84.38 150 ILE A CA 1
ATOM 1210 C C . ILE A 1 150 ? -13.136 -7.119 -3.475 1.00 84.38 150 ILE A C 1
ATOM 1212 O O . ILE A 1 150 ? -13.548 -6.515 -2.480 1.00 84.38 150 ILE A O 1
ATOM 1216 N N . VAL A 1 151 ? -13.974 -7.738 -4.313 1.00 84.62 151 VAL A N 1
ATOM 1217 C CA . VAL A 1 151 ? -15.435 -7.740 -4.126 1.00 84.62 151 VAL A CA 1
ATOM 1218 C C . VAL A 1 151 ? -15.818 -8.438 -2.818 1.00 84.62 151 VAL A C 1
ATOM 1220 O O . VAL A 1 151 ? -16.580 -7.884 -2.019 1.00 84.62 151 VAL A O 1
ATOM 1223 N N . VAL A 1 152 ? -15.256 -9.620 -2.551 1.00 86.81 152 VAL A N 1
ATOM 1224 C CA . VAL A 1 152 ? -15.494 -10.353 -1.295 1.00 86.81 152 VAL A CA 1
ATOM 1225 C C . VAL A 1 152 ? -15.029 -9.529 -0.093 1.00 86.81 152 VAL A C 1
ATOM 1227 O O . VAL A 1 152 ? -15.763 -9.399 0.894 1.00 86.81 152 VAL A O 1
ATOM 1230 N N . PHE A 1 153 ? -13.851 -8.908 -0.187 1.00 85.81 153 PHE A N 1
ATOM 1231 C CA . PHE A 1 153 ? -13.320 -8.024 0.844 1.00 85.81 153 PHE A CA 1
ATOM 1232 C C . PHE A 1 153 ?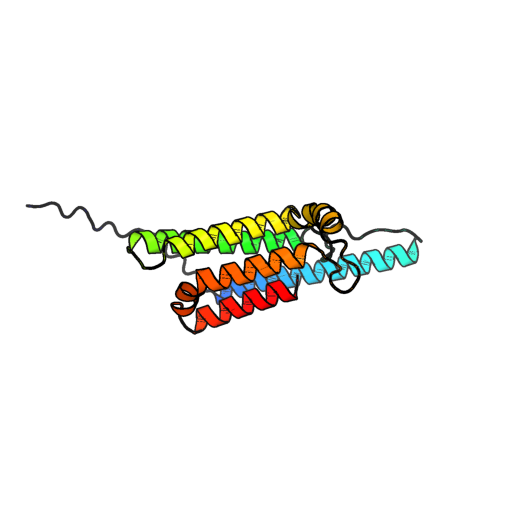 -14.278 -6.861 1.140 1.00 85.81 153 PHE A C 1
ATOM 1234 O O . PHE A 1 153 ? -14.636 -6.652 2.303 1.00 85.81 153 PHE A O 1
ATOM 1241 N N . LEU A 1 154 ? -14.773 -6.156 0.116 1.00 84.19 154 LEU A N 1
ATOM 1242 C CA . LEU A 1 154 ? -15.729 -5.054 0.275 1.00 84.19 154 LEU A CA 1
ATOM 1243 C C . LEU A 1 154 ? -17.032 -5.505 0.945 1.00 84.19 154 LEU A C 1
ATOM 1245 O O . LEU A 1 154 ? -17.551 -4.800 1.815 1.00 84.19 154 LEU A O 1
ATOM 1249 N N . ILE A 1 155 ? -17.546 -6.690 0.606 1.00 86.00 155 ILE A N 1
ATOM 1250 C CA . ILE A 1 155 ? -18.767 -7.238 1.215 1.00 86.00 155 ILE A CA 1
ATOM 1251 C C . ILE A 1 155 ? -18.554 -7.526 2.706 1.00 86.00 155 ILE A C 1
ATOM 1253 O O . ILE A 1 155 ? -19.385 -7.133 3.535 1.00 86.00 155 ILE A O 1
ATOM 1257 N N . ILE A 1 156 ? -17.440 -8.170 3.067 1.00 85.56 156 ILE A N 1
ATOM 1258 C CA . ILE A 1 156 ? -17.105 -8.505 4.461 1.00 85.56 156 ILE A CA 1
ATOM 1259 C C . ILE A 1 156 ? -16.873 -7.225 5.276 1.00 85.56 156 ILE A C 1
ATOM 1261 O O . ILE A 1 156 ? -17.380 -7.083 6.396 1.00 85.56 156 ILE A O 1
ATOM 1265 N N . TYR A 1 157 ? -16.153 -6.260 4.703 1.00 83.31 157 TYR A N 1
ATOM 1266 C CA . TYR A 1 157 ? -15.771 -5.022 5.375 1.00 83.31 157 TYR A CA 1
ATOM 1267 C C . TYR A 1 157 ? -16.812 -3.903 5.277 1.00 83.31 157 TYR A C 1
ATOM 1269 O O . TYR A 1 157 ? -16.641 -2.878 5.936 1.00 83.31 157 TYR A O 1
ATOM 1277 N N . ARG A 1 158 ? -17.939 -4.083 4.571 1.00 83.25 158 ARG A N 1
ATOM 1278 C CA . ARG A 1 158 ? -18.956 -3.026 4.387 1.00 83.25 158 ARG A CA 1
ATOM 1279 C C . ARG A 1 158 ? -19.399 -2.373 5.696 1.00 83.25 158 ARG A C 1
ATOM 1281 O O . ARG A 1 158 ? -19.443 -1.154 5.798 1.00 83.25 158 ARG A O 1
ATOM 1288 N N . LYS A 1 159 ? -19.682 -3.174 6.732 1.00 79.56 159 LYS A N 1
ATOM 1289 C CA . LYS A 1 159 ? -20.161 -2.671 8.035 1.00 79.56 159 LYS A CA 1
ATOM 1290 C C . LYS A 1 159 ? -19.075 -1.886 8.768 1.00 79.56 159 LYS A C 1
ATOM 1292 O O . LYS A 1 159 ? -19.378 -0.915 9.452 1.00 79.56 159 LYS A O 1
ATOM 1297 N N . PHE A 1 160 ? -17.822 -2.301 8.599 1.00 80.25 160 PHE A N 1
ATOM 1298 C CA . PHE A 1 160 ? -16.663 -1.610 9.141 1.00 80.25 160 PHE A CA 1
ATOM 1299 C C . PHE A 1 160 ? -16.440 -0.280 8.422 1.00 80.25 160 PHE A C 1
ATOM 1301 O O . PHE A 1 160 ? -16.439 0.757 9.075 1.00 80.25 160 PHE A O 1
ATOM 1308 N N . ILE A 1 161 ? -16.361 -0.296 7.088 1.00 77.94 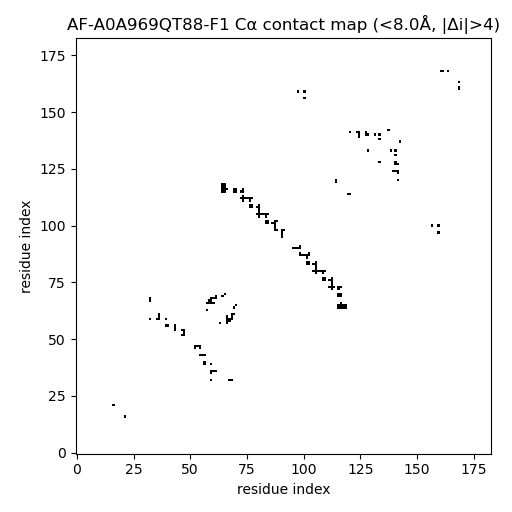161 ILE A N 1
ATOM 1309 C CA . ILE A 1 161 ? -16.174 0.901 6.257 1.00 77.94 161 ILE A CA 1
ATOM 1310 C C . ILE A 1 161 ? -17.289 1.910 6.529 1.00 77.94 161 ILE A C 1
ATOM 1312 O O . ILE A 1 161 ? -17.013 3.088 6.727 1.00 77.94 161 ILE A O 1
ATOM 1316 N N . LEU A 1 162 ? -18.547 1.467 6.609 1.00 79.00 162 LEU A N 1
ATOM 1317 C CA . LEU A 1 162 ? -19.673 2.353 6.900 1.00 79.00 162 LEU A CA 1
ATOM 1318 C C . LEU A 1 162 ? -19.589 2.993 8.293 1.00 79.00 162 LEU A C 1
ATOM 1320 O O . LEU A 1 162 ? -20.012 4.142 8.428 1.00 79.00 162 LEU A O 1
ATOM 1324 N N . ALA A 1 163 ? -19.003 2.297 9.271 1.00 80.81 163 ALA A N 1
ATOM 1325 C CA . ALA A 1 163 ? -18.794 2.787 10.632 1.00 80.81 163 ALA A CA 1
ATOM 1326 C C . ALA A 1 163 ? -17.615 3.772 10.773 1.00 80.81 163 ALA A C 1
ATOM 1328 O O . ALA A 1 163 ? -17.473 4.386 11.832 1.00 80.81 163 ALA A O 1
ATOM 1329 N N . LEU A 1 164 ? -16.770 3.943 9.746 1.00 77.25 164 LEU A N 1
ATOM 1330 C CA . LEU A 1 164 ? -15.683 4.924 9.777 1.00 77.25 164 LEU A CA 1
ATOM 1331 C C . LEU A 1 164 ? -16.207 6.369 9.632 1.00 77.25 164 LEU A C 1
ATOM 1333 O O . LEU A 1 164 ? -17.184 6.603 8.907 1.00 77.25 164 LEU A O 1
ATOM 1337 N N . PRO A 1 165 ? -15.518 7.360 10.242 1.00 78.69 165 PRO A N 1
ATOM 1338 C CA . PRO A 1 165 ? -15.778 8.778 10.008 1.00 78.69 165 PRO A CA 1
ATOM 1339 C C . PRO A 1 165 ? -15.771 9.113 8.512 1.00 78.69 165 PRO A C 1
ATOM 1341 O O . PRO A 1 165 ? -14.966 8.576 7.747 1.00 78.69 165 PRO A O 1
ATOM 1344 N N . ARG A 1 166 ? -16.652 10.029 8.087 1.00 75.25 166 ARG A N 1
ATOM 1345 C CA . ARG A 1 166 ? -16.880 10.351 6.665 1.00 75.25 166 ARG A CA 1
ATOM 1346 C C . ARG A 1 166 ? -15.590 10.722 5.922 1.00 75.25 166 ARG A C 1
ATOM 1348 O O . ARG A 1 166 ? -15.399 10.268 4.802 1.00 75.25 166 ARG A O 1
ATOM 1355 N N . GLN A 1 167 ? -14.692 11.473 6.562 1.00 75.06 167 GLN A N 1
ATOM 1356 C CA . GLN A 1 167 ? -13.402 11.862 5.979 1.00 75.06 167 GLN A CA 1
ATOM 1357 C C . GLN A 1 167 ? -12.470 10.659 5.761 1.00 75.06 167 GLN A C 1
ATOM 1359 O O . GLN A 1 167 ? -11.971 10.466 4.657 1.00 75.06 167 GLN A O 1
ATOM 1364 N N . THR A 1 168 ? -12.287 9.805 6.774 1.00 75.31 168 THR A N 1
ATOM 1365 C CA . THR A 1 168 ? -11.423 8.615 6.678 1.00 75.31 168 THR A CA 1
ATOM 1366 C C . THR A 1 168 ? -11.952 7.615 5.653 1.00 75.31 168 THR A C 1
ATOM 1368 O O . THR A 1 168 ? -11.174 7.025 4.915 1.00 75.31 168 THR A O 1
ATOM 1371 N N . LYS A 1 169 ? -13.277 7.458 5.570 1.00 78.44 169 LYS A N 1
ATOM 1372 C CA . LYS A 1 169 ? -13.943 6.591 4.591 1.00 78.44 169 LYS A CA 1
ATOM 1373 C C . LYS A 1 169 ? -13.638 7.004 3.152 1.00 78.44 169 LYS A C 1
ATOM 1375 O O . LYS A 1 169 ? -13.266 6.155 2.349 1.00 78.44 169 LYS A O 1
ATOM 1380 N N . VAL A 1 170 ? -13.787 8.295 2.843 1.00 79.50 170 VAL A N 1
ATOM 1381 C CA . VAL A 1 170 ? -13.509 8.822 1.499 1.00 79.50 170 VAL A CA 1
ATOM 1382 C C . VAL A 1 170 ? -12.029 8.672 1.176 1.00 79.50 170 VAL A C 1
ATOM 1384 O O . VAL A 1 170 ? -11.712 8.141 0.122 1.00 79.50 170 VAL A O 1
ATOM 1387 N N . MET A 1 171 ? -11.129 9.050 2.090 1.00 78.31 171 MET A N 1
ATOM 1388 C CA . MET A 1 171 ? -9.690 8.913 1.846 1.00 78.31 171 MET A CA 1
ATOM 1389 C C . MET A 1 171 ? -9.266 7.458 1.630 1.00 78.31 171 MET A C 1
ATOM 1391 O O . MET A 1 171 ? -8.494 7.204 0.719 1.00 78.31 171 MET A O 1
ATOM 1395 N N . PHE A 1 172 ? -9.803 6.515 2.408 1.00 79.06 172 PHE A N 1
ATOM 1396 C CA . PHE A 1 172 ? -9.478 5.092 2.286 1.00 79.06 172 PHE A CA 1
ATOM 1397 C C . PHE A 1 172 ? -9.958 4.486 0.958 1.00 79.06 172 PHE A C 1
ATOM 1399 O O . PHE A 1 172 ? -9.228 3.740 0.310 1.00 79.06 172 PHE A O 1
ATOM 1406 N N . LEU A 1 173 ? -11.182 4.818 0.534 1.00 80.38 173 LEU A N 1
ATOM 1407 C CA . LEU A 1 173 ? -11.712 4.361 -0.755 1.00 80.38 173 LEU A CA 1
ATOM 1408 C C . LEU A 1 173 ? -10.958 4.993 -1.926 1.00 80.38 173 LEU A C 1
ATOM 1410 O O . LEU A 1 173 ? -10.648 4.311 -2.899 1.00 80.38 173 LEU A O 1
ATOM 1414 N N . LEU A 1 174 ? -10.642 6.282 -1.820 1.00 82.12 174 LEU A N 1
ATOM 1415 C CA . LEU A 1 174 ? -9.956 7.028 -2.867 1.00 82.12 174 LEU A CA 1
ATOM 1416 C C . LEU A 1 174 ? -8.502 6.560 -3.012 1.00 82.12 174 LEU A C 1
ATOM 1418 O O . LEU A 1 174 ? -8.064 6.321 -4.131 1.00 82.12 174 LEU A O 1
ATOM 1422 N N . SER A 1 175 ? -7.794 6.309 -1.904 1.00 78.88 175 SER A N 1
ATOM 1423 C CA . SER A 1 175 ? -6.453 5.713 -1.946 1.00 78.88 175 SER A CA 1
ATOM 1424 C C . SER A 1 175 ? -6.466 4.304 -2.533 1.00 78.88 175 SER A C 1
ATOM 1426 O O . SER A 1 175 ? -5.620 3.992 -3.360 1.00 78.88 175 SER A O 1
ATOM 1428 N N . GLY A 1 176 ? -7.438 3.467 -2.147 1.00 77.31 176 GLY A N 1
ATOM 1429 C CA . GLY A 1 176 ? -7.555 2.110 -2.688 1.00 77.31 176 GLY A CA 1
ATOM 1430 C C . GLY A 1 176 ? -7.853 2.101 -4.187 1.00 77.31 176 GLY A C 1
ATOM 1431 O O . GLY A 1 176 ? -7.265 1.322 -4.925 1.00 77.31 176 GLY A O 1
ATOM 1432 N N . THR A 1 177 ? -8.718 3.008 -4.647 1.00 80.19 177 THR A N 1
ATOM 1433 C CA . THR A 1 177 ? -9.057 3.131 -6.073 1.00 80.19 177 THR A CA 1
ATOM 1434 C C . THR A 1 177 ? -7.859 3.605 -6.892 1.00 80.19 177 THR A C 1
ATOM 1436 O O . THR A 1 177 ? -7.605 3.052 -7.954 1.00 80.19 177 THR A O 1
ATOM 1439 N N . ILE A 1 178 ? -7.105 4.595 -6.395 1.00 79.94 178 ILE A N 1
ATOM 1440 C CA . ILE A 1 178 ? -5.887 5.068 -7.068 1.00 79.94 178 ILE A CA 1
ATOM 1441 C C . ILE A 1 178 ? -4.845 3.952 -7.139 1.00 79.94 178 ILE A C 1
ATOM 1443 O O . ILE A 1 178 ? -4.274 3.753 -8.201 1.00 79.94 178 ILE A O 1
ATOM 1447 N N . TYR A 1 179 ? -4.626 3.211 -6.048 1.00 75.56 179 TYR A N 1
ATOM 1448 C CA . TYR A 1 179 ? -3.651 2.118 -6.035 1.00 75.56 179 TYR A CA 1
ATOM 1449 C C . TYR A 1 179 ? -3.989 1.048 -7.079 1.00 75.56 179 TYR A C 1
ATOM 1451 O O . TYR A 1 179 ? -3.125 0.695 -7.860 1.00 75.56 179 TYR A O 1
ATOM 1459 N N . ILE A 1 180 ? -5.254 0.615 -7.171 1.00 74.94 180 ILE A N 1
ATOM 1460 C CA . ILE A 1 180 ? -5.690 -0.387 -8.164 1.00 74.94 180 ILE A CA 1
ATOM 1461 C C . ILE A 1 180 ? -5.597 0.132 -9.606 1.00 74.94 180 ILE A C 1
ATOM 1463 O O . ILE A 1 180 ? -5.398 -0.656 -10.516 1.00 74.94 180 ILE A O 1
ATOM 1467 N N . LEU A 1 181 ? -5.805 1.433 -9.831 1.00 71.81 181 LEU A N 1
ATOM 1468 C CA . LEU A 1 181 ? -5.779 2.017 -11.177 1.00 71.81 181 LEU A CA 1
ATOM 1469 C C . LEU A 1 181 ? -4.354 2.260 -11.689 1.00 71.81 181 LEU A C 1
ATOM 1471 O O . LEU A 1 181 ? -4.152 2.329 -12.896 1.00 71.81 181 LEU A O 1
ATOM 1475 N N . VAL A 1 182 ? -3.411 2.473 -10.770 1.00 65.44 182 VAL A N 1
ATOM 1476 C CA . VAL A 1 182 ? -1.992 2.703 -11.077 1.00 65.44 182 VAL A CA 1
ATOM 1477 C C . VAL A 1 182 ? -1.212 1.388 -11.185 1.00 65.44 182 VAL A C 1
ATOM 1479 O O . VAL A 1 182 ? -0.160 1.391 -11.815 1.00 65.44 182 VAL A O 1
ATOM 1482 N N . LEU A 1 183 ? -1.727 0.308 -10.588 1.00 62.69 183 LEU A N 1
ATOM 1483 C CA . LEU A 1 183 ? -1.234 -1.061 -10.750 1.00 62.69 183 LEU A CA 1
ATOM 1484 C C . LEU A 1 183 ? -1.471 -1.572 -12.181 1.00 62.69 183 LEU A C 1
ATOM 1486 O O . LEU A 1 183 ? -0.580 -2.265 -12.708 1.00 62.69 183 LEU A O 1
#

Nearest PDB structures (foldseek):
  7a0g-assembly1_JJJ  TM=5.848E-01  e=4.206E+00  Serratia marcescens
  6h2f-assembly1_J  TM=5.842E-01  e=7.024E+00  Aeromonas hydrophila subsp. hydrophila AL09-71

Secondary structure (DSSP, 8-state):
------------------HHHHHHHHHHHHHHHHHHHHHHHHHHHHHHHHH-------SS-TTSSSSHHHHHHHHHHHHHHHHHHHHHHHHHHTT-TTHHHHHHHHHHHHHHHHHHHHTHHHHHHHHHHHHH---SS-SSTTHHHHHHHHHHHHHHHHHHHHHS-HHHHHHHHHHHHHHHHH-

pLDDT: mean 71.28, std 11.4, range [36.28, 86.81]